Protein AF-A0A9D7WN36-F1 (afdb_monomer_lite)

Secondary structure (DSSP, 8-state):
-EEETTTTEEEES-HHHHH-TTSSS-EEEEETTT--EEEEEE---S---TT-EEEEEEEEEEETTTTEEEEEEEEEEE----HHHHHHHHHHHHH-TTPPBP-TTTSSHHHHHHHHS-HHHHHHHHHHHHHHSS-SS--GGG-EEEEEEEEEEEEETTTTEEEEEEEEEEEEEETEEEEEEEEEEEEEE--TT--EEEEEEESSSS-EEEEEEETTEEEEEES-HHHHHHHHHS-TTTTEE--TTS--EEEEE--HHHHHHHHHHH--

Radius of gyration: 19.26 Å; chains: 1; bounding box: 47×43×55 Å

Sequence (268 aa):
MKYNSKRKEYQLSNSEKLIEYTMPGNYTSLNIENCRLKSDGVFNFAIDLDQISLKPAGEIKFNPKKWETDFKTSTMLNFHFSADALDKLAKTIIEFPELRPLDYQNSYYEKALSEFTSKEESDAMISSLNINGKIKKFPEKLEIPMFLGDIRYKWNSNRKAYVSYGDIGIANINKRQVMKYVKGKIVISRKLTGNEITVYLQLDKDNFYYFNYKKGLMTTFSSNEEFNKTISETKKDETKSKKKGKQDYQYVLGAAKDVAPFVATYMK

pLDDT: mean 95.69, std 3.23, range [79.88, 98.88]

Structure (mmCIF, N/CA/C/O backbone):
data_AF-A0A9D7WN36-F1
#
_entry.id   AF-A0A9D7WN36-F1
#
loop_
_atom_site.group_PDB
_atom_site.id
_atom_site.type_symbol
_atom_site.label_atom_id
_atom_site.label_alt_id
_atom_site.label_comp_id
_atom_site.label_asym_id
_atom_site.label_entity_id
_atom_site.label_seq_id
_atom_site.pdbx_PDB_ins_code
_atom_site.Cartn_x
_atom_site.Cartn_y
_atom_site.Cartn_z
_atom_site.occupancy
_atom_site.B_iso_or_equiv
_atom_site.auth_seq_id
_atom_site.auth_comp_id
_atom_site.auth_asym_id
_atom_site.auth_atom_id
_atom_site.pdbx_PDB_model_num
ATOM 1 N N . MET A 1 1 ? 17.260 11.226 -22.375 1.00 85.00 1 MET A N 1
ATOM 2 C CA . MET A 1 1 ? 16.702 10.106 -23.168 1.00 85.00 1 MET A CA 1
ATOM 3 C C . MET A 1 1 ? 17.851 9.399 -23.875 1.00 85.00 1 MET A C 1
ATOM 5 O O . MET A 1 1 ? 18.732 10.086 -24.371 1.00 85.00 1 MET A O 1
ATOM 9 N N . LYS A 1 2 ? 17.871 8.064 -23.894 1.00 93.19 2 LYS A N 1
ATOM 10 C CA . LYS A 1 2 ? 18.926 7.231 -24.493 1.00 93.19 2 LYS A CA 1
ATOM 11 C C . LYS A 1 2 ? 18.287 6.073 -25.255 1.00 93.19 2 LYS A C 1
ATOM 13 O O . LYS A 1 2 ? 17.349 5.466 -24.751 1.00 93.19 2 LYS A O 1
ATOM 18 N N . TYR A 1 3 ? 18.793 5.745 -26.440 1.00 95.31 3 TYR A N 1
ATOM 19 C CA . TYR A 1 3 ? 18.407 4.514 -27.132 1.00 95.31 3 TYR A CA 1
ATOM 20 C C . TYR A 1 3 ? 19.316 3.354 -26.708 1.00 95.31 3 TYR A C 1
ATOM 22 O O . TYR A 1 3 ? 20.539 3.497 -26.672 1.00 95.31 3 TYR A O 1
ATOM 30 N N . ASN A 1 4 ? 18.727 2.203 -26.385 1.00 93.50 4 ASN A N 1
ATOM 31 C CA . ASN A 1 4 ? 19.444 0.972 -26.070 1.00 93.50 4 ASN A CA 1
ATOM 32 C C . ASN A 1 4 ? 19.267 -0.039 -27.209 1.00 93.50 4 ASN A C 1
ATOM 34 O O . ASN A 1 4 ? 18.217 -0.668 -27.339 1.00 93.50 4 ASN A O 1
ATOM 38 N N . SER A 1 5 ? 20.311 -0.223 -28.019 1.00 94.06 5 SER A N 1
ATOM 39 C CA . SER A 1 5 ? 20.276 -1.091 -29.203 1.00 94.06 5 SER A CA 1
ATOM 40 C C . SER A 1 5 ? 20.151 -2.583 -28.882 1.00 94.06 5 SER A C 1
ATOM 42 O O . SER A 1 5 ? 19.546 -3.312 -29.669 1.00 94.06 5 SER A O 1
ATOM 44 N N . LYS A 1 6 ? 20.680 -3.035 -27.734 1.00 93.25 6 LYS A N 1
ATOM 45 C CA . LYS A 1 6 ? 20.594 -4.437 -27.284 1.00 93.25 6 LYS A CA 1
ATOM 46 C C . LYS A 1 6 ? 19.174 -4.805 -26.862 1.00 93.25 6 LYS A C 1
ATOM 48 O O . LYS A 1 6 ? 18.714 -5.899 -27.153 1.00 93.25 6 LYS A O 1
ATOM 53 N N . ARG A 1 7 ? 18.488 -3.889 -26.176 1.00 92.81 7 ARG A N 1
ATOM 54 C CA . ARG A 1 7 ? 17.119 -4.091 -25.678 1.00 92.81 7 ARG A CA 1
ATOM 55 C C . ARG A 1 7 ? 16.027 -3.536 -26.598 1.00 92.81 7 ARG A C 1
ATOM 57 O O . ARG A 1 7 ? 14.848 -3.725 -26.307 1.00 92.81 7 ARG A O 1
ATOM 64 N N . LYS A 1 8 ? 16.414 -2.874 -27.696 1.00 96.81 8 LYS A N 1
ATOM 65 C CA . LYS A 1 8 ? 15.511 -2.276 -28.694 1.00 96.81 8 LYS A CA 1
ATOM 66 C C . LYS A 1 8 ? 14.505 -1.331 -28.045 1.00 96.81 8 LYS A C 1
ATOM 68 O O . LYS A 1 8 ? 13.303 -1.428 -28.267 1.00 96.81 8 LYS A O 1
ATOM 73 N N . GLU A 1 9 ? 14.995 -0.439 -27.191 1.00 96.56 9 GLU A N 1
ATOM 74 C CA . GLU A 1 9 ? 14.132 0.436 -26.401 1.00 96.56 9 GLU A CA 1
ATOM 75 C C . GLU A 1 9 ? 14.680 1.856 -26.274 1.00 96.56 9 GLU A C 1
ATOM 77 O O . GLU A 1 9 ? 15.883 2.073 -26.105 1.00 96.56 9 GLU A O 1
ATOM 82 N N . TYR A 1 10 ? 13.774 2.830 -26.331 1.00 97.00 10 TYR A N 1
ATOM 83 C CA . TYR A 1 10 ? 14.049 4.194 -25.892 1.00 97.00 10 TYR A CA 1
ATOM 84 C C . TYR A 1 10 ? 13.864 4.267 -24.385 1.00 97.00 10 TYR A C 1
ATOM 86 O O . TYR A 1 10 ? 12.831 3.844 -23.879 1.00 97.00 10 TYR A O 1
ATOM 94 N N . GLN A 1 11 ? 14.858 4.801 -23.681 1.00 96.88 11 GLN A N 1
ATOM 95 C CA . GLN A 1 11 ? 14.919 4.872 -22.226 1.00 96.88 11 GLN A CA 1
ATOM 96 C C . GLN A 1 11 ? 14.976 6.337 -21.771 1.00 96.88 11 GLN A C 1
ATOM 98 O O . GLN A 1 11 ? 15.743 7.151 -22.299 1.00 96.88 11 GLN A O 1
ATOM 103 N N . LEU A 1 12 ? 14.184 6.677 -20.762 1.00 96.62 12 LEU A N 1
ATOM 104 C CA . LEU A 1 12 ? 14.121 7.990 -20.135 1.00 96.62 12 LEU A CA 1
ATOM 105 C C . LEU A 1 12 ? 14.295 7.821 -18.628 1.00 96.62 12 LEU A C 1
ATOM 107 O O . LEU A 1 12 ? 13.470 7.177 -17.992 1.00 96.62 12 LEU A O 1
ATOM 111 N N . SER A 1 13 ? 15.374 8.375 -18.080 1.00 96.50 13 SER A N 1
ATOM 112 C CA . SER A 1 13 ? 15.677 8.379 -16.646 1.00 96.50 13 SER A CA 1
ATOM 113 C C . SER A 1 13 ? 16.807 9.377 -16.357 1.00 96.50 13 SER A C 1
ATOM 115 O O . SER A 1 13 ? 17.338 9.990 -17.291 1.00 96.50 13 SER A O 1
ATOM 117 N N . ASN A 1 14 ? 17.181 9.523 -15.083 1.00 93.38 14 ASN A N 1
ATOM 118 C CA . ASN A 1 14 ? 18.433 10.161 -14.668 1.00 93.38 14 ASN A CA 1
ATOM 119 C C . ASN A 1 14 ? 19.668 9.356 -15.142 1.00 93.38 14 ASN A C 1
ATOM 121 O O . ASN A 1 14 ? 19.562 8.178 -15.496 1.00 93.38 14 ASN A O 1
ATOM 125 N N . SER A 1 15 ? 20.839 9.999 -15.173 1.00 93.25 15 SER A N 1
ATOM 126 C CA . SER A 1 15 ? 22.076 9.398 -15.691 1.00 93.25 15 SER A CA 1
ATOM 127 C C . SER A 1 15 ? 22.502 8.149 -14.917 1.00 93.25 15 SER A C 1
ATOM 129 O O . SER A 1 15 ? 22.836 7.144 -15.539 1.00 93.25 15 SER A O 1
ATOM 131 N N . GLU A 1 16 ? 22.437 8.192 -13.584 1.00 92.31 16 GLU A N 1
ATOM 132 C CA . GLU A 1 16 ? 22.834 7.087 -12.703 1.00 92.31 16 GLU A CA 1
ATOM 133 C C . GLU A 1 16 ? 22.013 5.825 -12.981 1.00 92.31 16 GLU A C 1
ATOM 135 O O . GLU A 1 16 ? 22.580 4.779 -13.279 1.00 92.31 16 GLU A O 1
ATOM 140 N N . LYS A 1 17 ? 20.679 5.927 -13.026 1.00 93.06 17 LYS A N 1
ATOM 141 C CA . LYS A 1 17 ? 19.782 4.792 -13.285 1.00 93.06 17 LYS A CA 1
ATOM 142 C C . LYS A 1 17 ? 19.820 4.286 -14.730 1.00 93.06 17 LYS A C 1
ATOM 144 O O . LYS A 1 17 ? 19.503 3.125 -14.994 1.00 93.06 17 LYS A O 1
ATOM 149 N N . LEU A 1 18 ? 20.223 5.125 -15.692 1.00 92.06 18 LEU A N 1
ATOM 150 C CA . LEU A 1 18 ? 20.505 4.678 -17.067 1.00 92.06 18 LEU A CA 1
ATOM 151 C C . LEU A 1 18 ? 21.792 3.846 -17.171 1.00 92.06 18 LEU A C 1
ATOM 153 O O . LEU A 1 18 ? 21.936 3.087 -18.136 1.00 92.06 18 LEU A O 1
ATOM 157 N N . ILE A 1 19 ? 22.728 4.021 -16.235 1.00 91.19 19 ILE A N 1
ATOM 158 C CA . ILE A 1 19 ? 23.966 3.240 -16.133 1.00 91.19 19 ILE A CA 1
ATOM 159 C C . ILE A 1 19 ? 23.706 1.984 -15.295 1.00 91.19 19 ILE A C 1
ATOM 161 O O . ILE A 1 19 ? 23.953 0.874 -15.764 1.00 91.19 19 ILE A O 1
ATOM 165 N N . GLU A 1 20 ? 23.134 2.155 -14.103 1.00 89.88 20 GLU A N 1
ATOM 166 C CA . GLU A 1 20 ? 22.840 1.104 -13.136 1.00 89.88 20 GLU A CA 1
ATOM 167 C C . GLU A 1 20 ? 21.344 1.110 -12.771 1.00 89.88 20 GLU A C 1
ATOM 169 O O . GLU A 1 20 ? 20.867 1.927 -11.992 1.00 89.88 20 GLU A O 1
ATOM 174 N N . TYR A 1 21 ? 20.584 0.151 -13.306 1.00 88.31 21 TYR A N 1
ATOM 175 C CA . TYR A 1 21 ? 19.117 0.105 -13.180 1.00 88.31 21 TYR A CA 1
ATOM 176 C C . TYR A 1 21 ? 18.585 0.003 -11.732 1.00 88.31 21 TYR A C 1
ATOM 178 O O . TYR A 1 21 ? 17.403 0.250 -11.489 1.00 88.31 21 TYR A O 1
ATOM 186 N N . THR A 1 22 ? 19.429 -0.401 -10.783 1.00 87.31 22 THR A N 1
ATOM 187 C CA . THR A 1 22 ? 19.127 -0.493 -9.346 1.00 87.31 22 THR A CA 1
ATOM 188 C C . THR A 1 22 ? 19.176 0.851 -8.627 1.00 87.31 22 THR A C 1
ATOM 190 O O . THR A 1 22 ? 18.674 0.938 -7.509 1.00 87.31 22 THR A O 1
ATOM 193 N N . MET A 1 23 ? 19.724 1.897 -9.252 1.00 91.56 23 MET A N 1
ATOM 194 C CA . MET A 1 23 ? 19.756 3.232 -8.660 1.00 91.56 23 MET A CA 1
ATOM 195 C C . MET A 1 23 ? 18.348 3.847 -8.554 1.00 91.56 23 MET A C 1
ATOM 197 O O . MET A 1 23 ? 17.491 3.570 -9.404 1.00 91.56 23 MET A O 1
ATOM 201 N N . PRO A 1 24 ? 18.091 4.692 -7.537 1.00 93.06 24 PRO A N 1
ATOM 202 C CA . PRO A 1 24 ? 16.824 5.407 -7.397 1.00 93.06 24 PRO A CA 1
ATOM 203 C C . PRO A 1 24 ? 16.512 6.355 -8.564 1.00 93.06 24 PRO A C 1
ATOM 205 O O . PRO A 1 24 ? 17.400 6.855 -9.263 1.00 93.06 24 PRO A O 1
ATOM 208 N N . GLY A 1 25 ? 15.227 6.651 -8.744 1.00 94.00 25 GLY A N 1
ATOM 209 C CA . GLY A 1 25 ? 14.720 7.646 -9.683 1.00 94.00 25 GLY A CA 1
ATOM 210 C C . GLY A 1 25 ? 13.755 7.079 -10.716 1.00 94.00 25 GLY A C 1
ATOM 211 O O . GLY A 1 25 ? 13.669 5.879 -10.953 1.00 94.00 25 GLY A O 1
ATOM 212 N N . ASN A 1 26 ? 13.008 7.953 -11.381 1.00 96.00 26 ASN A N 1
ATOM 213 C CA . ASN A 1 26 ? 11.999 7.500 -12.331 1.00 96.00 26 ASN A CA 1
ATOM 214 C C . ASN A 1 26 ? 12.626 7.082 -13.661 1.00 96.00 26 ASN A C 1
ATOM 216 O O . ASN A 1 26 ? 13.318 7.861 -14.313 1.00 96.00 26 ASN A O 1
ATOM 220 N N . TYR A 1 27 ? 12.301 5.865 -14.083 1.00 97.00 27 TYR A N 1
ATOM 221 C CA . TYR A 1 27 ? 12.685 5.275 -15.351 1.00 97.00 27 TYR A CA 1
ATOM 222 C C . TYR A 1 27 ? 11.439 4.959 -16.173 1.00 97.00 27 TYR A C 1
ATOM 224 O O . TYR A 1 27 ? 10.445 4.450 -15.661 1.00 97.00 27 TYR A O 1
ATOM 232 N N . THR A 1 28 ? 11.481 5.237 -17.470 1.00 97.38 28 THR A N 1
ATOM 233 C CA . THR A 1 28 ? 10.478 4.787 -18.437 1.00 97.38 28 THR A CA 1
ATOM 234 C C . THR A 1 28 ? 11.164 4.302 -19.701 1.00 97.38 28 THR A C 1
ATOM 236 O O . THR A 1 28 ? 12.144 4.887 -20.156 1.00 97.38 28 THR A O 1
ATOM 239 N N . SER A 1 29 ? 10.644 3.223 -20.271 1.00 97.19 29 SER A N 1
ATOM 240 C CA . SER A 1 29 ? 11.139 2.629 -21.504 1.00 97.19 29 SER A CA 1
ATOM 241 C C . SER A 1 29 ? 10.004 2.242 -22.439 1.00 97.19 29 SER A C 1
ATOM 243 O O . SER A 1 29 ? 8.946 1.798 -21.987 1.00 97.19 29 SER A O 1
ATOM 245 N N . LEU A 1 30 ? 10.253 2.402 -23.737 1.00 97.56 30 LEU A N 1
ATOM 246 C CA . LEU A 1 30 ? 9.399 1.944 -24.827 1.00 97.56 30 LEU A CA 1
ATOM 247 C C . LEU A 1 30 ? 10.205 1.000 -25.710 1.00 97.56 30 LEU A C 1
ATOM 249 O O . LEU A 1 30 ? 11.154 1.438 -26.364 1.00 97.56 30 LEU A O 1
ATOM 253 N N . ASN A 1 31 ? 9.817 -0.272 -25.751 1.00 97.50 31 ASN A N 1
ATOM 254 C CA . ASN A 1 31 ? 10.380 -1.224 -26.699 1.00 97.50 31 ASN A CA 1
ATOM 255 C C . ASN A 1 31 ? 9.770 -0.998 -28.091 1.00 97.50 31 ASN A C 1
ATOM 257 O O . ASN A 1 31 ? 8.550 -0.971 -28.230 1.00 97.50 31 ASN A O 1
ATOM 261 N N . ILE A 1 32 ? 10.607 -0.846 -29.117 1.00 96.44 32 ILE A N 1
ATOM 262 C CA . ILE A 1 32 ? 10.161 -0.460 -30.468 1.00 96.44 32 ILE A CA 1
ATOM 263 C C . ILE A 1 32 ? 9.655 -1.635 -31.311 1.00 96.44 32 ILE A C 1
ATOM 265 O O . ILE A 1 32 ? 8.975 -1.417 -32.304 1.00 96.44 32 ILE A O 1
ATOM 269 N N . GLU A 1 33 ? 9.969 -2.875 -30.932 1.00 95.88 33 GLU A N 1
ATOM 270 C CA . GLU A 1 33 ? 9.556 -4.066 -31.687 1.00 95.88 33 GLU A CA 1
ATOM 271 C C . GLU A 1 33 ? 8.172 -4.559 -31.258 1.00 95.88 33 GLU A C 1
ATOM 273 O O . GLU A 1 33 ? 7.374 -5.011 -32.075 1.00 95.88 33 GLU A O 1
ATOM 278 N N . ASN A 1 34 ? 7.873 -4.492 -29.959 1.00 95.44 34 ASN A N 1
ATOM 279 C CA . ASN A 1 34 ? 6.616 -4.991 -29.399 1.00 95.44 34 ASN A CA 1
ATOM 280 C C . ASN A 1 34 ? 5.741 -3.902 -28.761 1.00 95.44 34 ASN A C 1
ATOM 282 O O . ASN A 1 34 ? 4.685 -4.229 -28.214 1.00 95.44 34 ASN A O 1
ATOM 286 N N . CYS A 1 35 ? 6.176 -2.640 -28.823 1.00 95.31 35 CYS A N 1
ATOM 287 C CA . CYS A 1 35 ? 5.494 -1.466 -28.274 1.00 95.31 35 CYS A CA 1
ATOM 288 C C . CYS A 1 35 ? 5.190 -1.561 -26.766 1.00 95.31 35 CYS A C 1
ATOM 290 O O . CYS A 1 35 ? 4.330 -0.838 -26.259 1.00 95.31 35 CYS A O 1
ATOM 292 N N . ARG A 1 36 ? 5.860 -2.457 -26.024 1.00 96.88 36 ARG A N 1
ATOM 293 C CA . ARG A 1 36 ? 5.682 -2.565 -24.571 1.00 96.88 36 ARG A CA 1
ATOM 294 C C . ARG A 1 36 ? 6.281 -1.349 -23.890 1.00 96.88 36 ARG A C 1
ATOM 296 O O . ARG A 1 36 ? 7.420 -0.968 -24.163 1.00 96.88 36 ARG A O 1
ATOM 303 N N . LEU A 1 37 ? 5.513 -0.803 -22.955 1.00 97.31 37 LEU A N 1
ATOM 304 C CA . LEU A 1 37 ? 5.954 0.263 -22.072 1.00 97.31 37 LEU A CA 1
ATOM 305 C C . LEU A 1 37 ? 6.275 -0.324 -20.702 1.00 97.31 37 LEU A C 1
ATOM 307 O O . LEU A 1 37 ? 5.501 -1.115 -20.154 1.00 97.31 37 LEU A O 1
ATOM 311 N N . LYS A 1 38 ? 7.410 0.083 -20.142 1.00 97.19 38 LYS A N 1
ATOM 312 C CA . LYS A 1 38 ? 7.783 -0.214 -18.760 1.00 97.19 38 LYS A CA 1
ATOM 313 C C . LYS A 1 38 ? 8.184 1.074 -18.060 1.00 97.19 38 LYS A C 1
ATOM 315 O O . LYS A 1 38 ? 9.082 1.759 -18.542 1.00 97.19 38 LYS A O 1
ATOM 320 N N . SER A 1 39 ? 7.593 1.335 -16.902 1.00 97.19 39 SER A N 1
ATOM 321 C CA . SER A 1 39 ? 8.026 2.378 -15.972 1.00 97.19 39 SER A CA 1
ATOM 322 C C . SER A 1 39 ? 8.457 1.760 -14.642 1.00 97.19 39 SER A C 1
ATOM 324 O O . SER A 1 39 ? 7.983 0.686 -14.279 1.00 97.19 39 SER A O 1
ATOM 326 N N . ASP A 1 40 ? 9.386 2.403 -13.944 1.00 97.25 40 ASP A N 1
ATOM 327 C CA . ASP A 1 40 ? 9.967 1.963 -12.670 1.00 97.25 40 ASP A CA 1
ATOM 328 C C . ASP A 1 40 ? 10.310 3.211 -11.841 1.00 97.25 40 ASP A C 1
ATOM 330 O O . ASP A 1 40 ? 10.883 4.157 -12.382 1.00 97.25 40 ASP A O 1
ATOM 334 N N . GLY A 1 41 ? 9.907 3.249 -10.572 1.00 97.06 41 GLY A N 1
ATOM 335 C CA . GLY A 1 41 ? 10.128 4.389 -9.674 1.00 97.06 41 GLY A CA 1
ATOM 336 C C . GLY A 1 41 ? 8.869 4.807 -8.913 1.00 97.06 41 GLY A C 1
ATOM 337 O O . GLY A 1 41 ? 7.927 4.023 -8.764 1.00 97.06 41 GLY A O 1
ATOM 338 N N . VAL A 1 42 ? 8.854 6.044 -8.417 1.00 97.44 42 VAL A N 1
ATOM 339 C CA . VAL A 1 42 ? 7.729 6.627 -7.669 1.00 97.44 42 VAL A CA 1
ATOM 340 C C . VAL A 1 42 ? 6.680 7.174 -8.634 1.00 97.44 42 VAL A C 1
ATOM 342 O O . VAL A 1 42 ? 6.992 7.906 -9.576 1.00 97.44 42 VAL A O 1
ATOM 345 N N . PHE A 1 43 ? 5.410 6.863 -8.377 1.00 96.75 43 PHE A N 1
ATOM 346 C CA . PHE A 1 43 ? 4.296 7.324 -9.205 1.00 96.75 43 PHE A CA 1
ATOM 347 C C . PHE A 1 43 ? 3.058 7.664 -8.368 1.00 96.75 43 PHE A C 1
ATOM 349 O O . PHE A 1 43 ? 3.069 7.592 -7.143 1.00 96.75 43 PHE A O 1
ATOM 356 N N . ASN A 1 44 ? 1.972 8.067 -9.030 1.00 94.94 44 ASN A N 1
ATOM 357 C CA . ASN A 1 44 ? 0.668 8.253 -8.402 1.00 94.94 44 ASN A CA 1
ATOM 358 C C . ASN A 1 44 ? -0.409 7.502 -9.194 1.00 94.94 44 ASN A C 1
ATOM 360 O O . ASN A 1 44 ? -0.334 7.407 -10.417 1.00 94.94 44 ASN A O 1
ATOM 364 N N . PHE A 1 45 ? -1.431 6.993 -8.504 1.00 94.38 45 PHE A N 1
ATOM 365 C CA . PHE A 1 45 ? -2.572 6.327 -9.145 1.00 94.38 45 PHE A CA 1
ATOM 366 C C . PHE A 1 45 ? -3.532 7.303 -9.854 1.00 94.38 45 PHE A C 1
ATOM 368 O O . PHE A 1 45 ? -4.511 6.860 -10.451 1.00 94.38 45 PHE A O 1
ATOM 375 N N . ALA A 1 46 ? -3.275 8.615 -9.790 1.00 93.88 46 ALA A N 1
ATOM 376 C CA . ALA A 1 46 ? -4.129 9.684 -10.312 1.00 93.88 46 ALA A CA 1
ATOM 377 C C . ALA A 1 46 ? -5.583 9.634 -9.793 1.00 93.88 46 ALA A C 1
ATOM 379 O O . ALA A 1 46 ? -6.528 10.003 -10.493 1.00 93.88 46 ALA A O 1
ATOM 380 N N . ILE A 1 47 ? -5.764 9.164 -8.554 1.00 94.81 47 ILE A N 1
ATOM 381 C CA . ILE A 1 47 ? -7.037 9.154 -7.827 1.00 94.81 47 ILE A CA 1
ATOM 382 C C . ILE A 1 47 ? -6.812 9.896 -6.510 1.00 94.81 47 ILE A C 1
ATOM 384 O O . ILE A 1 47 ? -6.047 9.434 -5.666 1.00 94.81 47 ILE A O 1
ATOM 388 N N . ASP A 1 48 ? -7.460 11.050 -6.360 1.00 93.75 48 ASP A N 1
ATOM 389 C CA . ASP A 1 48 ? -7.380 11.865 -5.147 1.00 93.75 48 ASP A CA 1
ATOM 390 C C . ASP A 1 48 ? -8.245 11.257 -4.036 1.00 93.75 48 ASP A C 1
ATOM 392 O O . ASP A 1 48 ? -9.434 11.014 -4.241 1.00 93.75 48 ASP A O 1
ATOM 396 N N . LEU A 1 49 ? -7.642 10.981 -2.883 1.00 95.38 49 LEU A N 1
ATOM 397 C CA . LEU A 1 49 ? -8.295 10.409 -1.702 1.00 95.38 49 LEU A CA 1
ATOM 398 C C . LEU A 1 49 ? -8.260 11.399 -0.523 1.00 95.38 49 LEU A C 1
ATOM 400 O O . LEU A 1 49 ? -8.240 10.992 0.642 1.00 95.38 49 LEU A O 1
ATOM 404 N N . ASP A 1 50 ? -8.205 12.698 -0.829 1.00 94.00 50 ASP A N 1
ATOM 405 C CA . ASP A 1 50 ? -8.195 13.810 0.116 1.00 94.00 50 ASP A CA 1
ATOM 406 C C . ASP A 1 50 ? -7.078 13.674 1.168 1.00 94.00 50 ASP A C 1
ATOM 408 O O . ASP A 1 50 ? -5.903 13.969 0.921 1.00 94.00 50 ASP A O 1
ATOM 412 N N . GLN A 1 51 ? -7.432 13.271 2.392 1.00 95.19 51 GLN A N 1
ATOM 413 C CA . GLN A 1 51 ? -6.499 13.142 3.508 1.00 95.19 51 GLN A CA 1
ATOM 414 C C . GLN A 1 51 ? -5.733 11.814 3.515 1.00 95.19 51 GLN A C 1
ATOM 416 O O . GLN A 1 51 ? -4.689 11.756 4.170 1.00 95.19 51 GLN A O 1
ATOM 421 N N . ILE A 1 52 ? -6.189 10.791 2.780 1.00 96.69 52 ILE A N 1
ATOM 422 C CA . ILE A 1 52 ? -5.446 9.539 2.607 1.00 96.69 52 ILE A CA 1
ATOM 423 C C . ILE A 1 52 ? -4.328 9.765 1.592 1.00 96.69 52 ILE A C 1
ATOM 425 O O . ILE A 1 52 ?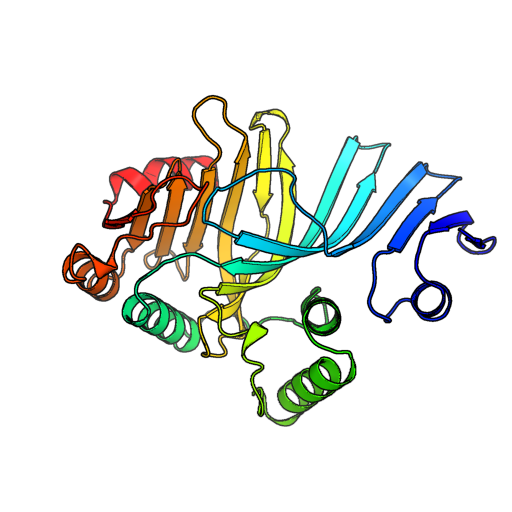 -4.567 10.182 0.460 1.00 96.69 52 ILE A O 1
ATOM 429 N N . SER A 1 53 ? -3.092 9.468 1.983 1.00 95.81 53 SER A N 1
ATOM 430 C CA . SER A 1 53 ? -1.929 9.566 1.106 1.00 95.81 53 SER A CA 1
ATOM 431 C C . SER A 1 53 ? -1.440 8.176 0.723 1.00 95.81 53 SER A C 1
ATOM 433 O O . SER A 1 53 ? -1.057 7.383 1.581 1.00 95.81 53 SER A O 1
ATOM 435 N N . LEU A 1 54 ? -1.430 7.912 -0.582 1.00 96.81 54 LEU A N 1
ATOM 436 C CA . LEU A 1 54 ? -0.754 6.773 -1.189 1.00 96.81 54 LEU A CA 1
ATOM 437 C C . LEU A 1 54 ? 0.536 7.266 -1.841 1.00 96.81 54 LEU A C 1
ATOM 439 O O . LEU A 1 54 ? 0.481 8.102 -2.743 1.00 96.81 54 LEU A O 1
ATOM 443 N N . LYS A 1 55 ? 1.683 6.728 -1.424 1.00 97.50 55 LYS A N 1
ATOM 444 C CA . LYS A 1 55 ? 2.959 6.918 -2.129 1.00 97.50 55 LYS A CA 1
ATOM 445 C C . LYS A 1 55 ? 3.467 5.558 -2.605 1.00 97.50 55 LYS A C 1
ATOM 447 O O . LYS A 1 55 ? 4.139 4.864 -1.841 1.00 97.50 55 LYS A O 1
ATOM 452 N N . PRO A 1 56 ? 3.082 5.123 -3.814 1.00 97.94 56 PRO A N 1
ATOM 453 C CA . PRO A 1 56 ? 3.605 3.905 -4.403 1.00 97.94 56 PRO A CA 1
ATOM 454 C C . PRO A 1 56 ? 4.970 4.154 -5.057 1.00 97.94 56 PRO A C 1
ATOM 456 O O . PRO A 1 56 ? 5.180 5.151 -5.750 1.00 97.94 56 PRO A O 1
ATOM 459 N N . ALA A 1 57 ? 5.869 3.194 -4.887 1.00 98.19 57 ALA A N 1
ATOM 460 C CA . ALA A 1 57 ? 7.035 2.996 -5.730 1.00 98.19 57 ALA A CA 1
ATOM 461 C C . ALA A 1 57 ? 6.919 1.605 -6.355 1.00 98.19 57 ALA A C 1
ATOM 463 O O . ALA A 1 57 ? 6.541 0.646 -5.676 1.00 98.19 57 ALA A O 1
ATOM 464 N N . GLY A 1 58 ? 7.164 1.475 -7.655 1.00 97.81 58 GLY A N 1
ATOM 465 C CA . GLY A 1 58 ? 6.905 0.209 -8.325 1.00 97.81 58 GLY A CA 1
ATOM 466 C C . GLY A 1 58 ? 7.294 0.144 -9.787 1.00 97.81 58 GLY A C 1
ATOM 467 O O . GLY A 1 58 ? 7.683 1.136 -10.395 1.00 97.81 58 GLY A O 1
ATOM 468 N N . GLU A 1 59 ? 7.126 -1.050 -10.352 1.00 97.56 59 GLU A N 1
ATOM 469 C CA . GLU A 1 59 ? 7.160 -1.285 -11.790 1.00 97.56 59 GLU A CA 1
ATOM 470 C C . GLU A 1 59 ? 5.740 -1.248 -12.367 1.00 97.56 59 GLU A C 1
ATOM 472 O O . GLU A 1 59 ? 4.833 -1.913 -11.860 1.00 97.56 59 GLU A O 1
ATOM 477 N N . ILE A 1 60 ? 5.573 -0.543 -13.482 1.00 98.00 60 ILE A N 1
ATOM 478 C CA . ILE A 1 60 ? 4.356 -0.526 -14.295 1.00 98.00 60 ILE A CA 1
ATOM 479 C C . ILE A 1 60 ? 4.708 -1.125 -15.650 1.00 98.00 60 ILE A C 1
ATOM 481 O O . ILE A 1 60 ? 5.663 -0.686 -16.290 1.00 98.00 60 ILE A O 1
ATOM 485 N N . LYS A 1 61 ? 3.962 -2.133 -16.098 1.00 97.56 61 LYS A N 1
ATOM 486 C CA . LYS A 1 61 ? 4.171 -2.793 -17.392 1.00 97.56 61 LYS A CA 1
ATOM 487 C C . LYS A 1 61 ? 2.880 -2.742 -18.186 1.00 97.56 61 LYS A C 1
ATOM 489 O O . LYS A 1 61 ? 1.885 -3.325 -17.769 1.00 97.56 61 LYS A O 1
ATOM 494 N N . PHE A 1 62 ? 2.907 -2.073 -19.332 1.00 97.62 62 PHE A N 1
ATOM 495 C CA . PHE A 1 62 ? 1.788 -2.044 -20.263 1.00 97.62 62 PHE A CA 1
ATOM 496 C C . PHE A 1 62 ? 2.076 -2.923 -21.477 1.00 97.62 62 PHE A C 1
ATOM 498 O O . PHE A 1 62 ? 3.127 -2.824 -22.120 1.00 97.62 62 PHE A O 1
ATOM 505 N N . ASN A 1 63 ? 1.118 -3.793 -21.786 1.00 96.44 63 ASN A N 1
ATOM 506 C CA . ASN A 1 63 ? 1.151 -4.670 -22.941 1.00 96.44 63 ASN A CA 1
ATOM 507 C C . ASN A 1 63 ? 0.097 -4.223 -23.969 1.00 96.44 63 ASN A C 1
ATOM 509 O O . ASN A 1 63 ? -1.085 -4.520 -23.777 1.00 96.44 63 ASN A O 1
ATOM 513 N N . PRO A 1 64 ? 0.500 -3.598 -25.092 1.00 95.69 64 PRO A N 1
ATOM 514 C CA . PRO A 1 64 ? -0.447 -3.087 -26.084 1.00 95.69 64 PRO A CA 1
ATOM 515 C C . PRO A 1 64 ? -1.241 -4.193 -26.785 1.00 95.69 64 PRO A C 1
ATOM 517 O O . PRO A 1 64 ? -2.384 -3.967 -27.160 1.00 95.69 64 PRO A O 1
ATOM 520 N N . LYS A 1 65 ? -0.683 -5.406 -26.915 1.00 95.31 65 LYS A N 1
ATOM 521 C CA . LYS A 1 65 ? -1.368 -6.537 -27.568 1.00 95.31 65 LYS A CA 1
ATOM 522 C C . LYS A 1 65 ? -2.565 -7.044 -26.765 1.00 95.31 65 LYS A C 1
ATOM 524 O O . LYS A 1 65 ? -3.521 -7.533 -27.349 1.00 95.31 65 LYS A O 1
ATOM 529 N N . LYS A 1 66 ? -2.486 -6.968 -25.433 1.00 94.81 66 LYS A N 1
ATOM 530 C CA . LYS A 1 66 ? -3.564 -7.394 -24.524 1.00 94.81 66 LYS A CA 1
ATOM 531 C C . LYS A 1 66 ? -4.399 -6.228 -24.003 1.00 94.81 66 LYS A C 1
ATOM 533 O O . LYS A 1 66 ? -5.441 -6.458 -23.406 1.00 94.81 66 LYS A O 1
ATOM 538 N N . TRP A 1 67 ? -3.924 -5.001 -24.207 1.00 93.06 67 TRP A N 1
ATOM 539 C CA . TRP A 1 67 ? -4.469 -3.802 -23.580 1.00 93.06 67 TRP A CA 1
ATOM 540 C C . TRP A 1 67 ? -4.522 -3.906 -22.045 1.00 93.06 67 TRP A C 1
ATOM 542 O O . TRP A 1 67 ? -5.490 -3.518 -21.395 1.00 93.06 67 TRP A O 1
ATOM 552 N N . GLU A 1 68 ? -3.460 -4.461 -21.459 1.00 93.56 68 GLU A N 1
ATOM 553 C CA . GLU A 1 68 ? -3.355 -4.708 -20.019 1.00 93.56 68 GLU A CA 1
ATOM 554 C C . GLU A 1 68 ? -2.203 -3.910 -19.412 1.00 93.56 68 GLU A C 1
ATOM 556 O O . GLU A 1 68 ? -1.108 -3.856 -19.979 1.00 93.56 68 GLU A O 1
ATOM 561 N N . THR A 1 69 ? -2.448 -3.346 -18.227 1.00 95.56 69 THR A N 1
ATOM 562 C CA . THR A 1 69 ? -1.426 -2.705 -17.396 1.00 95.56 69 THR A CA 1
ATOM 563 C C . THR A 1 69 ? -1.311 -3.443 -16.070 1.00 95.56 69 THR A C 1
ATOM 565 O O . THR A 1 69 ? -2.277 -3.509 -15.304 1.00 95.56 69 THR A O 1
ATOM 568 N N . ASP A 1 70 ? -0.119 -3.961 -15.795 1.00 96.94 70 ASP A N 1
ATOM 569 C CA . ASP A 1 70 ? 0.241 -4.609 -14.539 1.00 96.94 70 ASP A CA 1
ATOM 570 C C . ASP A 1 70 ? 1.114 -3.687 -13.691 1.00 96.94 70 ASP A C 1
ATOM 572 O O . ASP A 1 70 ? 2.064 -3.073 -14.182 1.00 96.94 70 ASP A O 1
ATOM 576 N N . PHE A 1 71 ? 0.812 -3.639 -12.397 1.00 98.25 71 PHE A N 1
ATOM 577 C CA . PHE A 1 71 ? 1.550 -2.860 -11.411 1.00 98.25 71 PHE A CA 1
ATOM 578 C C . PHE A 1 71 ? 2.141 -3.811 -10.375 1.00 98.25 71 PHE A C 1
ATOM 580 O O . PHE A 1 71 ? 1.417 -4.625 -9.805 1.00 98.25 71 PHE A O 1
ATOM 587 N N . LYS A 1 72 ? 3.439 -3.688 -10.100 1.00 98.06 72 LYS A N 1
ATOM 588 C CA . LYS A 1 72 ? 4.136 -4.319 -8.972 1.00 98.06 72 LYS A CA 1
ATOM 589 C C . LYS A 1 72 ? 4.658 -3.210 -8.076 1.00 98.06 72 LYS A C 1
ATOM 591 O O . LYS A 1 72 ? 5.514 -2.454 -8.515 1.00 98.06 72 LYS A O 1
ATOM 596 N N . THR A 1 73 ? 4.156 -3.103 -6.852 1.00 98.25 73 THR A N 1
ATOM 597 C CA . THR A 1 73 ? 4.373 -1.908 -6.026 1.00 98.25 73 THR A CA 1
ATOM 598 C C . THR A 1 73 ? 4.736 -2.246 -4.592 1.00 98.25 73 THR A C 1
ATOM 600 O O . THR A 1 73 ? 4.248 -3.236 -4.053 1.00 98.25 73 THR A O 1
ATOM 603 N N . SER A 1 74 ? 5.490 -1.354 -3.965 1.00 98.38 74 SER A N 1
ATOM 604 C CA . SER A 1 74 ? 5.474 -1.145 -2.520 1.00 98.38 74 SER A CA 1
ATOM 605 C C . SER A 1 74 ? 4.859 0.225 -2.263 1.00 98.38 74 SER A C 1
ATOM 607 O O . SER A 1 74 ? 5.199 1.197 -2.936 1.00 98.38 74 SER A O 1
ATOM 609 N N . THR A 1 75 ? 3.924 0.319 -1.327 1.00 98.38 75 THR A N 1
ATOM 610 C CA . THR A 1 75 ? 3.095 1.512 -1.145 1.00 98.38 75 THR A CA 1
ATOM 611 C C . THR A 1 75 ? 3.064 1.937 0.309 1.00 98.38 75 THR A C 1
ATOM 613 O O . THR A 1 75 ? 2.607 1.190 1.172 1.00 98.38 75 THR A O 1
ATOM 616 N N . MET A 1 76 ? 3.486 3.172 0.571 1.00 98.31 76 MET A N 1
ATOM 617 C CA . MET A 1 76 ? 3.182 3.848 1.826 1.00 98.31 76 MET A CA 1
ATOM 618 C C . MET A 1 76 ? 1.720 4.290 1.815 1.00 98.31 76 MET A C 1
ATOM 620 O O . MET A 1 76 ? 1.326 5.098 0.970 1.00 98.31 76 MET A O 1
ATOM 624 N N . LEU A 1 77 ? 0.929 3.769 2.748 1.00 98.44 77 LEU A N 1
ATOM 625 C CA . LEU A 1 77 ? -0.462 4.140 2.968 1.00 98.44 77 LEU A CA 1
ATOM 626 C C . LEU A 1 77 ? -0.558 4.896 4.297 1.00 98.44 77 LEU A C 1
ATOM 628 O O . LEU A 1 77 ? -0.450 4.318 5.379 1.00 98.44 77 LEU A O 1
ATOM 632 N N . ASN A 1 78 ? -0.754 6.209 4.204 1.00 97.62 78 ASN A N 1
ATOM 633 C CA . ASN A 1 78 ? -0.819 7.099 5.355 1.00 97.62 78 ASN A CA 1
ATOM 634 C C . ASN A 1 78 ? -2.221 7.709 5.500 1.00 97.62 78 ASN A C 1
ATOM 636 O O . ASN A 1 78 ? -2.786 8.236 4.540 1.00 97.62 78 ASN A O 1
ATOM 640 N N . PHE A 1 79 ? -2.778 7.619 6.704 1.00 97.94 79 PHE A N 1
ATOM 641 C CA . PHE A 1 79 ? -4.122 8.046 7.070 1.00 97.94 79 PHE A CA 1
ATOM 642 C C . PHE A 1 79 ? -4.216 8.294 8.581 1.00 97.94 79 PHE A C 1
ATOM 644 O O . PHE A 1 79 ? -3.456 7.735 9.362 1.00 97.94 79 PHE A O 1
ATOM 651 N N . HIS A 1 80 ? -5.145 9.146 9.011 1.00 98.00 80 HIS A N 1
ATOM 652 C CA . HIS A 1 80 ? -5.360 9.396 10.439 1.00 98.00 80 HIS A CA 1
ATOM 653 C C . HIS A 1 80 ? -6.121 8.230 11.081 1.00 98.00 80 HIS A C 1
ATOM 655 O O . HIS A 1 80 ? -7.191 7.858 10.595 1.00 98.00 80 HIS A O 1
ATOM 661 N N . PHE A 1 81 ? -5.596 7.637 12.152 1.00 98.44 81 PHE A N 1
ATOM 662 C CA . PHE A 1 81 ? -6.218 6.477 12.797 1.00 98.44 81 PHE A CA 1
ATOM 663 C C . PHE A 1 81 ? -5.721 6.267 14.232 1.00 98.44 81 PHE A C 1
ATOM 665 O O . PHE A 1 81 ? -4.707 6.840 14.627 1.00 98.44 81 PHE A O 1
ATOM 672 N N . SER A 1 82 ? -6.416 5.424 15.002 1.00 98.19 82 SER A N 1
ATOM 673 C CA . SER A 1 82 ? -5.988 5.025 16.349 1.00 98.19 82 SER A CA 1
ATOM 674 C C . SER A 1 82 ? -4.671 4.238 16.301 1.00 98.19 82 SER A C 1
ATOM 676 O O . SER A 1 82 ? -4.602 3.153 15.716 1.00 98.19 82 SER A O 1
ATOM 678 N N . ALA A 1 83 ? -3.626 4.781 16.936 1.00 97.19 83 ALA A N 1
ATOM 679 C CA . ALA A 1 83 ? -2.324 4.124 17.037 1.00 97.19 83 ALA A CA 1
ATOM 680 C C . ALA A 1 83 ? -2.413 2.803 17.817 1.00 97.19 83 ALA A C 1
ATOM 682 O O . ALA A 1 83 ? -1.801 1.824 17.400 1.00 97.19 83 ALA A O 1
ATOM 683 N N . ASP A 1 84 ? -3.222 2.753 18.884 1.00 97.50 84 ASP A N 1
ATOM 684 C CA . ASP A 1 84 ? -3.467 1.532 19.666 1.00 97.50 84 ASP A CA 1
ATOM 685 C C . ASP A 1 84 ? -4.118 0.436 18.810 1.00 97.50 84 ASP A C 1
ATOM 687 O O . ASP A 1 84 ? -3.656 -0.703 18.794 1.00 97.50 84 ASP A O 1
ATOM 691 N N . ALA A 1 85 ? -5.132 0.786 18.012 1.00 98.44 85 ALA A N 1
ATOM 692 C CA . ALA A 1 85 ? -5.803 -0.179 17.142 1.00 98.44 85 ALA A CA 1
ATOM 693 C C . ALA A 1 85 ? -4.860 -0.752 16.069 1.00 98.44 85 ALA A C 1
ATOM 695 O O . ALA A 1 85 ? -4.875 -1.956 15.804 1.00 98.44 85 ALA A O 1
ATOM 696 N N . LEU A 1 86 ? -4.016 0.093 15.466 1.00 98.62 86 LEU A N 1
ATOM 697 C CA . LEU A 1 86 ? -2.995 -0.351 14.511 1.00 98.62 86 LEU A CA 1
ATOM 698 C C . LEU A 1 86 ? -1.924 -1.215 15.181 1.00 98.62 86 LEU A C 1
ATOM 700 O O . LEU A 1 86 ? -1.502 -2.216 14.608 1.00 98.62 86 LEU A O 1
ATOM 704 N N . ASP A 1 87 ? -1.519 -0.880 16.404 1.00 97.75 87 ASP A N 1
ATOM 705 C CA . ASP A 1 87 ? -0.572 -1.679 17.177 1.00 97.75 87 ASP A CA 1
ATOM 706 C C . ASP A 1 87 ? -1.132 -3.069 17.514 1.00 97.75 87 ASP A C 1
ATOM 708 O O . ASP A 1 87 ? -0.395 -4.055 17.426 1.00 97.75 87 ASP A O 1
ATOM 712 N N . LYS A 1 88 ? -2.427 -3.169 17.847 1.00 97.56 88 LYS A N 1
ATOM 713 C CA . LYS A 1 88 ? -3.123 -4.454 18.033 1.00 97.56 88 LYS A CA 1
ATOM 714 C C . LYS A 1 88 ? -3.162 -5.260 16.739 1.00 97.56 88 LYS A C 1
ATOM 716 O O . LYS A 1 88 ? -2.729 -6.407 16.742 1.00 97.56 88 LYS A O 1
ATOM 721 N N . LEU A 1 89 ? -3.573 -4.646 15.626 1.00 98.62 89 LEU A N 1
ATOM 722 C CA . LEU A 1 89 ? -3.546 -5.279 14.301 1.00 98.62 89 LEU A CA 1
ATOM 723 C C . LEU A 1 89 ? -2.149 -5.821 13.957 1.00 98.62 89 LEU A C 1
ATOM 725 O O . LEU A 1 89 ? -2.015 -6.963 13.521 1.00 98.62 89 LEU A O 1
ATOM 729 N N . ALA A 1 90 ? -1.104 -5.020 14.174 1.00 98.50 90 ALA A N 1
ATOM 730 C CA . ALA A 1 90 ? 0.273 -5.416 13.907 1.00 98.50 90 ALA A CA 1
ATOM 731 C C . ALA A 1 90 ? 0.676 -6.659 14.709 1.00 98.50 90 ALA A C 1
ATOM 733 O O . ALA A 1 90 ? 1.216 -7.601 14.134 1.00 98.50 90 ALA A O 1
ATOM 734 N N . LYS A 1 91 ? 0.388 -6.678 16.019 1.00 98.12 91 LYS A N 1
ATOM 735 C CA . LYS A 1 91 ? 0.661 -7.832 16.888 1.00 98.12 91 LYS A CA 1
ATOM 736 C C . LYS A 1 91 ? -0.091 -9.072 16.421 1.00 98.12 91 LYS A C 1
ATOM 738 O O . LYS A 1 91 ? 0.543 -10.104 16.227 1.00 98.12 91 LYS A O 1
ATOM 743 N N . THR A 1 92 ? -1.392 -8.948 16.144 1.00 98.06 92 THR A N 1
ATOM 744 C CA . THR A 1 92 ? -2.201 -10.076 15.670 1.00 98.06 92 THR A CA 1
ATOM 745 C C . THR A 1 92 ? -1.630 -10.681 14.391 1.00 98.06 92 THR A C 1
ATOM 747 O O . THR A 1 92 ? -1.532 -11.896 14.302 1.00 98.06 92 THR A O 1
ATOM 750 N N . ILE A 1 93 ? -1.194 -9.868 13.420 1.00 98.44 93 ILE A N 1
ATOM 751 C CA . ILE A 1 93 ? -0.575 -10.378 12.184 1.00 98.44 93 ILE A CA 1
ATOM 752 C C . ILE A 1 93 ? 0.778 -11.053 12.466 1.00 98.44 93 ILE A C 1
ATOM 754 O O . ILE A 1 93 ? 1.073 -12.096 11.887 1.00 98.44 93 ILE A O 1
ATOM 758 N N . ILE A 1 94 ? 1.619 -10.468 13.324 1.00 97.56 94 ILE A N 1
ATOM 759 C CA . ILE A 1 94 ? 2.950 -11.012 13.646 1.00 97.56 94 ILE A CA 1
ATOM 760 C C . ILE A 1 94 ? 2.840 -12.386 14.314 1.00 97.56 94 ILE A C 1
ATOM 762 O O . ILE A 1 94 ? 3.606 -13.291 13.983 1.00 97.56 94 ILE A O 1
ATOM 766 N N . GLU A 1 95 ? 1.897 -12.525 15.242 1.00 96.75 95 GLU A N 1
ATOM 767 C CA . GLU A 1 95 ? 1.696 -13.722 16.062 1.00 96.75 95 GLU A CA 1
ATOM 768 C C . GLU A 1 95 ? 0.864 -14.798 15.346 1.00 96.75 95 GLU A C 1
ATOM 770 O O . GLU A 1 95 ? 0.779 -15.925 15.830 1.00 96.75 95 GLU A O 1
ATOM 775 N N . PHE A 1 96 ? 0.282 -14.491 14.180 1.00 97.00 96 PHE A N 1
ATOM 776 C CA . PHE A 1 96 ? -0.539 -15.441 13.436 1.00 97.00 96 PHE A CA 1
ATOM 777 C C . PHE A 1 96 ? 0.329 -16.542 12.785 1.00 97.00 96 PHE A C 1
ATOM 779 O O . PHE A 1 96 ? 1.137 -16.241 11.895 1.00 97.00 96 PHE A O 1
ATOM 786 N N . PRO A 1 97 ? 0.171 -17.823 13.175 1.00 89.19 97 PRO A N 1
ATOM 787 C CA . PRO A 1 97 ? 1.130 -18.887 12.853 1.00 89.19 97 PRO A CA 1
ATOM 788 C C . PRO A 1 97 ? 1.203 -19.247 11.359 1.00 89.19 97 PRO A C 1
ATOM 790 O O . PRO A 1 97 ? 2.273 -19.588 10.863 1.00 89.19 97 PRO A O 1
ATOM 793 N N . GLU A 1 98 ? 0.104 -19.095 10.618 1.00 89.81 98 GLU A N 1
ATOM 794 C CA . GLU A 1 98 ? -0.023 -19.551 9.222 1.00 89.81 98 GLU A CA 1
ATOM 795 C C . GLU A 1 98 ? 0.391 -18.505 8.169 1.00 89.81 98 GLU A C 1
ATOM 797 O O . GLU A 1 98 ? 0.330 -18.752 6.961 1.00 89.81 98 GLU A O 1
ATOM 802 N N . LEU A 1 99 ? 0.805 -17.306 8.591 1.00 96.81 99 LEU A N 1
ATOM 803 C CA . LEU A 1 99 ? 1.182 -16.259 7.645 1.00 96.81 99 LEU A CA 1
ATOM 804 C C . LEU A 1 99 ? 2.625 -16.428 7.181 1.00 96.81 99 LEU A C 1
ATOM 806 O O . LEU A 1 99 ? 3.584 -16.337 7.959 1.00 96.81 99 LEU A O 1
ATOM 810 N N . ARG A 1 100 ? 2.785 -16.600 5.868 1.00 96.69 100 ARG A N 1
ATOM 811 C CA . ARG A 1 100 ? 4.094 -16.702 5.221 1.00 96.69 100 ARG A CA 1
ATOM 812 C C . ARG A 1 100 ? 4.870 -15.373 5.302 1.00 96.69 100 ARG A C 1
ATOM 814 O O . ARG A 1 100 ? 4.261 -14.298 5.230 1.00 96.69 100 ARG A O 1
ATOM 821 N N . PRO A 1 101 ? 6.206 -15.419 5.442 1.00 96.62 101 PRO A N 1
ATOM 822 C CA . PRO A 1 101 ? 7.033 -14.216 5.478 1.00 96.62 101 PRO A CA 1
ATOM 823 C C . PRO A 1 101 ? 6.971 -13.443 4.155 1.00 96.62 101 PRO A C 1
ATOM 825 O O . PRO A 1 101 ? 6.799 -14.031 3.085 1.00 96.62 101 PRO A O 1
ATOM 828 N N . LEU A 1 102 ? 7.124 -12.120 4.237 1.00 96.88 102 LEU A N 1
ATOM 829 C CA . LEU A 1 102 ? 7.275 -11.252 3.072 1.00 96.88 102 LEU A CA 1
ATOM 830 C C . LEU A 1 102 ? 8.581 -11.585 2.339 1.00 96.88 102 LEU A C 1
ATOM 832 O O . LEU A 1 102 ? 9.667 -11.469 2.904 1.00 96.88 102 LEU A O 1
ATOM 836 N N . ASP A 1 103 ? 8.465 -11.927 1.061 1.00 95.75 103 ASP A N 1
ATOM 837 C CA . ASP A 1 103 ? 9.587 -12.109 0.147 1.00 95.75 103 ASP A CA 1
ATOM 838 C C . ASP A 1 103 ? 9.988 -10.739 -0.402 1.00 95.75 103 ASP A C 1
ATOM 840 O O . ASP A 1 103 ? 9.558 -10.298 -1.470 1.00 95.75 103 ASP A O 1
ATOM 844 N N . TYR A 1 104 ? 10.766 -10.017 0.398 1.00 91.88 104 TYR A N 1
ATOM 845 C CA . TYR A 1 104 ? 11.199 -8.671 0.049 1.00 91.88 104 TYR A CA 1
ATOM 846 C C . TYR A 1 104 ? 12.229 -8.638 -1.090 1.00 91.88 104 TYR A C 1
ATOM 848 O O . TYR A 1 104 ? 12.377 -7.596 -1.728 1.00 91.88 104 TYR A O 1
ATOM 856 N N . GLN A 1 105 ? 12.900 -9.761 -1.369 1.00 90.62 105 GLN A N 1
ATOM 857 C CA . GLN A 1 105 ? 13.886 -9.890 -2.446 1.00 90.62 105 GLN A CA 1
ATOM 858 C C . GLN A 1 105 ? 13.197 -9.955 -3.814 1.00 90.62 105 GLN A C 1
ATOM 860 O O . GLN A 1 105 ? 13.627 -9.310 -4.770 1.00 90.62 105 GLN A O 1
ATOM 865 N N . ASN A 1 106 ? 12.080 -10.685 -3.909 1.00 92.25 106 ASN A N 1
ATOM 866 C CA . ASN A 1 106 ? 11.297 -10.786 -5.142 1.00 92.25 106 ASN A CA 1
ATOM 867 C C . ASN A 1 106 ? 10.144 -9.775 -5.227 1.00 92.25 106 ASN A C 1
ATOM 869 O O . ASN A 1 106 ? 9.414 -9.758 -6.232 1.00 92.25 106 ASN A O 1
ATOM 873 N N . SER A 1 107 ? 9.976 -8.897 -4.236 1.00 95.06 107 SER A N 1
ATOM 874 C CA . SER A 1 107 ? 9.029 -7.781 -4.276 1.00 95.06 107 SER A CA 1
ATOM 875 C C . SER A 1 107 ? 9.658 -6.507 -4.861 1.00 95.06 107 SER A C 1
ATOM 877 O O . SER A 1 107 ? 10.606 -6.574 -5.645 1.00 95.06 107 SER A O 1
ATOM 879 N N . TYR A 1 108 ? 9.039 -5.345 -4.634 1.00 96.12 108 TYR A N 1
ATOM 880 C CA . TYR A 1 108 ? 9.630 -4.036 -4.937 1.00 96.12 108 TYR A CA 1
ATOM 881 C C . TYR A 1 108 ? 10.120 -3.350 -3.646 1.00 96.12 108 TYR A C 1
ATOM 883 O O . TYR A 1 108 ? 10.390 -2.155 -3.637 1.00 96.12 108 TYR A O 1
ATOM 891 N N . TYR A 1 109 ? 10.181 -4.069 -2.521 1.00 96.69 109 TYR A N 1
ATOM 892 C CA . TYR A 1 109 ? 10.405 -3.488 -1.197 1.00 96.69 109 TYR A CA 1
ATOM 893 C C . TYR A 1 109 ? 11.759 -2.788 -1.080 1.00 96.69 109 TYR A C 1
ATOM 895 O O . TYR A 1 109 ? 11.795 -1.605 -0.764 1.00 96.69 109 TYR A O 1
ATOM 903 N N . GLU A 1 110 ? 12.850 -3.479 -1.407 1.00 94.69 110 GLU A N 1
ATOM 904 C CA . GLU A 1 110 ? 14.208 -2.923 -1.346 1.00 94.69 110 GLU A CA 1
ATOM 905 C C . GLU A 1 110 ? 14.373 -1.681 -2.230 1.00 94.69 110 GLU A C 1
ATOM 907 O O . GLU A 1 110 ? 14.841 -0.637 -1.778 1.00 94.69 110 GLU A O 1
ATOM 912 N N . LYS A 1 111 ? 13.882 -1.746 -3.472 1.00 94.75 111 LYS A N 1
ATOM 913 C CA . LYS A 1 111 ? 13.871 -0.577 -4.358 1.00 94.75 111 LYS A CA 1
ATOM 914 C C . LYS A 1 111 ? 13.054 0.568 -3.772 1.00 94.75 111 LYS A C 1
ATOM 916 O O . LYS A 1 111 ? 13.497 1.707 -3.802 1.00 94.75 111 LYS A O 1
ATOM 921 N N . ALA A 1 112 ? 11.872 0.283 -3.230 1.00 96.50 112 ALA A N 1
ATOM 922 C CA . ALA A 1 112 ? 11.027 1.304 -2.626 1.00 96.50 112 ALA A CA 1
ATOM 923 C C . ALA A 1 112 ? 11.678 1.968 -1.413 1.00 96.50 112 ALA A C 1
ATOM 925 O O . ALA A 1 112 ? 11.537 3.176 -1.263 1.00 96.50 112 ALA A O 1
ATOM 926 N N . LEU A 1 113 ? 12.402 1.215 -0.578 1.00 95.62 113 LEU A N 1
ATOM 927 C CA . LEU A 1 113 ? 13.200 1.802 0.497 1.00 95.62 113 LEU A CA 1
ATOM 928 C C . LEU A 1 113 ? 14.173 2.825 -0.082 1.00 95.62 113 LEU A C 1
ATOM 930 O O . LEU A 1 113 ? 14.112 3.988 0.296 1.00 95.62 113 LEU A O 1
ATOM 934 N N . SER A 1 114 ? 14.960 2.438 -1.086 1.00 94.25 114 SER A N 1
ATOM 935 C CA . SER A 1 114 ? 15.909 3.350 -1.736 1.00 94.25 114 SER A CA 1
ATOM 936 C C . SER A 1 114 ? 15.245 4.585 -2.373 1.00 94.25 114 SER A C 1
ATOM 938 O O . SER A 1 114 ? 15.844 5.654 -2.380 1.00 94.25 114 SER A O 1
ATOM 940 N N . GLU A 1 115 ? 14.013 4.467 -2.884 1.00 95.06 115 GLU A N 1
ATOM 941 C CA . GLU A 1 115 ? 13.237 5.597 -3.431 1.00 95.06 115 GLU A CA 1
ATOM 942 C C . GLU A 1 115 ? 12.651 6.521 -2.338 1.00 95.06 115 GLU A C 1
ATOM 944 O O . GLU A 1 115 ? 12.431 7.708 -2.581 1.00 95.06 115 GLU A O 1
ATOM 949 N N . PHE A 1 116 ? 12.352 6.002 -1.141 1.00 94.62 116 PHE A N 1
ATOM 950 C CA . PHE A 1 116 ? 11.720 6.762 -0.051 1.00 94.62 116 PHE A CA 1
ATOM 951 C C . PHE A 1 116 ? 12.710 7.308 0.990 1.00 94.62 116 PHE A C 1
ATOM 953 O O . PHE A 1 116 ? 12.416 8.300 1.672 1.00 94.62 116 PHE A O 1
ATOM 960 N N . THR A 1 117 ? 13.862 6.658 1.132 1.00 92.81 117 THR A N 1
ATOM 961 C CA . THR A 1 117 ? 14.943 7.002 2.063 1.00 92.81 117 THR A CA 1
ATOM 962 C C . THR A 1 117 ? 16.176 7.439 1.265 1.00 92.81 117 THR A C 1
ATOM 964 O O . THR A 1 117 ? 16.028 8.187 0.299 1.00 92.81 117 THR A O 1
ATOM 967 N N . SER A 1 118 ? 17.384 7.026 1.653 1.00 90.81 118 SER A N 1
ATOM 968 C CA . SER A 1 118 ? 18.548 6.993 0.760 1.00 90.81 118 SER A CA 1
ATOM 969 C C . SER A 1 118 ? 18.941 5.554 0.411 1.00 90.81 118 SER A C 1
ATOM 971 O O . SER A 1 118 ? 18.473 4.606 1.054 1.00 90.81 118 SER A O 1
ATOM 973 N N . LYS A 1 119 ? 19.817 5.389 -0.589 1.00 90.31 119 LYS A N 1
ATOM 974 C CA . LYS A 1 119 ? 20.402 4.088 -0.939 1.00 90.31 119 LYS A CA 1
ATOM 975 C C . LYS A 1 119 ? 21.160 3.486 0.247 1.00 90.31 119 LYS A C 1
ATOM 977 O O . LYS A 1 119 ? 20.959 2.326 0.569 1.00 90.31 119 LYS A O 1
ATOM 982 N N . GLU A 1 120 ? 21.941 4.292 0.959 1.00 92.44 120 GLU A N 1
ATOM 983 C CA . GLU A 1 120 ? 22.717 3.865 2.128 1.00 92.44 120 GLU A CA 1
ATOM 984 C C . GLU A 1 120 ? 21.809 3.418 3.282 1.00 92.44 120 GLU A C 1
ATOM 986 O O . GLU A 1 120 ? 22.062 2.391 3.913 1.00 92.44 120 GLU A O 1
ATOM 991 N N . GLU A 1 121 ? 20.729 4.162 3.554 1.00 92.94 121 GLU A N 1
ATOM 992 C CA . GLU A 1 121 ? 19.738 3.776 4.567 1.00 92.94 121 GLU A CA 1
ATOM 993 C C . GLU A 1 121 ? 19.029 2.472 4.178 1.00 92.94 121 GLU A C 1
ATOM 995 O O . GLU A 1 121 ? 18.867 1.584 5.017 1.00 92.94 121 GLU A O 1
ATOM 1000 N N . SER A 1 122 ? 18.662 2.331 2.902 1.00 93.75 122 SER A N 1
ATOM 1001 C CA . SER A 1 122 ? 18.052 1.118 2.357 1.00 93.75 122 SER A CA 1
ATOM 1002 C C . SER A 1 122 ? 18.979 -0.091 2.496 1.00 93.75 122 SER A C 1
ATOM 1004 O O . SER A 1 122 ? 18.577 -1.112 3.055 1.00 93.75 122 SER A O 1
ATOM 1006 N N . ASP A 1 123 ? 20.232 0.029 2.057 1.00 93.69 123 ASP A N 1
ATOM 1007 C CA . ASP A 1 123 ? 21.231 -1.041 2.110 1.00 93.69 123 ASP A CA 1
ATOM 1008 C C . ASP A 1 123 ? 21.491 -1.475 3.565 1.00 93.69 123 ASP A C 1
ATOM 1010 O O . ASP A 1 123 ? 21.548 -2.671 3.869 1.00 93.69 123 ASP A O 1
ATOM 1014 N N . ALA A 1 124 ? 21.554 -0.524 4.506 1.00 94.38 124 ALA A N 1
ATOM 1015 C CA . ALA A 1 124 ? 21.678 -0.818 5.933 1.00 94.38 124 ALA A CA 1
ATOM 1016 C C . ALA A 1 124 ? 20.453 -1.568 6.489 1.00 94.38 124 ALA A C 1
ATOM 1018 O O . ALA A 1 124 ? 20.603 -2.528 7.256 1.00 94.38 124 ALA A O 1
ATOM 1019 N N . MET A 1 125 ? 19.238 -1.167 6.098 1.00 94.06 125 MET A N 1
ATOM 1020 C CA . MET A 1 125 ? 18.003 -1.845 6.497 1.00 94.06 125 MET A CA 1
ATOM 1021 C C . MET A 1 125 ? 17.952 -3.279 5.962 1.00 94.06 125 MET A C 1
ATOM 1023 O O . MET A 1 125 ? 17.735 -4.205 6.748 1.00 94.06 125 MET A O 1
ATOM 1027 N N . ILE A 1 126 ? 18.199 -3.477 4.665 1.00 94.31 126 ILE A N 1
ATOM 1028 C CA . ILE A 1 126 ? 18.197 -4.797 4.021 1.00 94.31 126 ILE A CA 1
ATOM 1029 C C . ILE A 1 126 ? 19.288 -5.694 4.603 1.00 94.31 126 ILE A C 1
ATOM 1031 O O . ILE A 1 126 ? 19.016 -6.844 4.941 1.00 94.31 126 ILE A O 1
ATOM 1035 N N . SER A 1 127 ? 20.492 -5.167 4.830 1.00 94.81 127 SER A N 1
ATOM 1036 C CA . SER A 1 127 ? 21.567 -5.895 5.512 1.00 94.81 127 SER A CA 1
ATOM 1037 C C . SER A 1 127 ? 21.148 -6.348 6.916 1.00 94.81 127 SER A C 1
ATOM 1039 O O . SER A 1 127 ? 21.293 -7.518 7.274 1.00 94.81 127 SER A O 1
ATOM 1041 N N . SER A 1 128 ? 20.533 -5.461 7.708 1.00 93.69 128 SER A N 1
ATOM 1042 C CA . SER A 1 128 ? 20.067 -5.820 9.053 1.00 93.69 128 SER A CA 1
ATOM 1043 C C . SER A 1 128 ? 18.950 -6.872 9.051 1.00 93.69 128 SER A C 1
ATOM 1045 O O . SER A 1 128 ? 18.968 -7.761 9.909 1.00 93.69 128 SER A O 1
ATOM 1047 N N . LEU A 1 129 ? 18.045 -6.817 8.064 1.00 92.44 129 LEU A N 1
ATOM 1048 C CA . LEU A 1 129 ? 17.008 -7.822 7.825 1.00 92.44 129 LEU A CA 1
ATOM 1049 C C . LEU A 1 129 ? 17.606 -9.173 7.421 1.00 92.44 129 LEU A C 1
ATOM 1051 O O . LEU A 1 129 ? 17.213 -10.184 7.994 1.00 92.44 129 LEU A O 1
ATOM 1055 N N . ASN A 1 130 ? 18.576 -9.196 6.503 1.00 91.69 130 ASN A N 1
ATOM 1056 C CA . ASN A 1 130 ? 19.259 -10.418 6.069 1.00 91.69 130 ASN A CA 1
ATOM 1057 C C . ASN A 1 130 ? 19.996 -11.107 7.230 1.00 91.69 130 ASN A C 1
ATOM 1059 O O . ASN A 1 130 ? 19.936 -12.325 7.361 1.00 91.69 130 ASN A O 1
ATOM 1063 N N . ILE A 1 131 ? 20.688 -10.334 8.075 1.00 91.88 131 ILE A N 1
ATOM 1064 C CA . ILE A 1 131 ? 21.546 -10.877 9.141 1.00 91.88 131 ILE A CA 1
ATOM 1065 C C . ILE A 1 131 ? 20.737 -11.258 10.388 1.00 91.88 131 ILE A C 1
ATOM 1067 O O . ILE A 1 131 ? 20.984 -12.299 10.987 1.00 91.88 131 ILE A O 1
ATOM 1071 N N . ASN A 1 132 ? 19.794 -10.409 10.814 1.00 89.75 132 ASN A N 1
ATOM 1072 C CA . ASN A 1 132 ? 19.130 -10.546 12.121 1.00 89.75 132 ASN A CA 1
ATOM 1073 C C . ASN A 1 132 ? 17.620 -10.806 12.019 1.00 89.75 132 ASN A C 1
ATOM 1075 O O . ASN A 1 132 ? 16.947 -10.889 13.046 1.00 89.75 132 ASN A O 1
ATOM 1079 N N . GLY A 1 133 ? 17.051 -10.814 10.810 1.00 89.44 133 GLY A N 1
ATOM 1080 C CA . GLY A 1 133 ? 15.601 -10.845 10.602 1.00 89.44 133 GLY A CA 1
ATOM 1081 C C . GLY A 1 133 ? 14.871 -9.582 11.076 1.00 89.44 133 GLY A C 1
ATOM 1082 O O . GLY A 1 133 ? 13.641 -9.561 11.095 1.00 89.44 133 GLY A O 1
ATOM 1083 N N . LYS A 1 134 ? 15.592 -8.529 11.491 1.00 90.88 134 LYS A N 1
ATOM 1084 C CA . LYS A 1 134 ? 15.030 -7.302 12.075 1.00 90.88 134 LYS A CA 1
ATOM 1085 C C . LYS A 1 134 ? 15.776 -6.052 11.619 1.00 90.88 134 LYS A C 1
ATOM 1087 O O . LYS A 1 134 ? 17.006 -6.028 11.609 1.00 90.88 134 LYS A O 1
ATOM 1092 N N . ILE A 1 135 ? 15.020 -4.997 11.328 1.00 89.94 135 ILE A N 1
ATOM 1093 C CA . ILE A 1 135 ? 15.533 -3.655 11.051 1.00 89.94 135 ILE A CA 1
ATOM 1094 C C . ILE A 1 135 ? 16.075 -3.055 12.352 1.00 89.94 135 ILE A C 1
ATOM 1096 O O . ILE A 1 135 ? 15.330 -2.881 13.314 1.00 89.94 135 ILE A O 1
ATOM 1100 N N . LYS A 1 136 ? 17.375 -2.731 12.390 1.00 86.06 136 LYS A N 1
ATOM 1101 C CA . LYS A 1 136 ? 18.017 -2.138 13.583 1.00 86.06 136 LYS A CA 1
ATOM 1102 C C . LYS A 1 136 ? 17.688 -0.657 13.771 1.00 86.06 136 LYS A C 1
ATOM 1104 O O . LYS A 1 136 ? 17.397 -0.231 14.883 1.00 86.06 136 LYS A O 1
ATOM 1109 N N . LYS A 1 137 ? 17.767 0.125 12.692 1.00 86.75 137 LYS A N 1
ATOM 1110 C CA . LYS A 1 137 ? 17.480 1.562 12.686 1.00 86.75 137 LYS A CA 1
ATOM 1111 C C . LYS A 1 137 ? 16.288 1.799 11.775 1.00 86.75 137 LYS A C 1
ATOM 1113 O O . LYS A 1 137 ? 16.398 1.620 10.566 1.00 86.75 137 LYS A O 1
ATOM 1118 N N . PHE A 1 138 ? 15.156 2.146 12.372 1.00 87.19 138 PHE A N 1
ATOM 1119 C CA . PHE A 1 138 ? 13.917 2.372 11.646 1.00 87.19 138 PHE A CA 1
ATOM 1120 C C . PHE A 1 138 ? 13.798 3.867 11.297 1.00 87.19 138 PHE A C 1
ATOM 1122 O O . PHE A 1 138 ? 13.809 4.687 12.213 1.00 87.19 138 PHE A O 1
ATOM 1129 N N . PRO A 1 139 ? 13.756 4.258 10.010 1.00 87.69 139 PRO A N 1
ATOM 1130 C CA . PRO A 1 139 ? 13.640 5.665 9.636 1.00 87.69 139 PRO A CA 1
ATOM 1131 C C . PRO A 1 139 ? 12.260 6.225 9.994 1.00 87.69 139 PRO A C 1
ATOM 1133 O O . PRO A 1 139 ? 11.247 5.614 9.656 1.00 87.69 139 PRO A O 1
ATOM 1136 N N . GLU A 1 140 ? 12.202 7.435 10.560 1.00 90.31 140 GLU A N 1
ATOM 1137 C CA . GLU A 1 140 ? 10.937 8.112 10.913 1.00 90.31 140 GLU A CA 1
ATOM 1138 C C . GLU A 1 140 ? 9.976 8.228 9.718 1.00 90.31 140 GLU A C 1
ATOM 1140 O O . GLU A 1 140 ? 8.762 8.118 9.860 1.00 90.31 140 GLU A O 1
ATOM 1145 N N . LYS A 1 141 ? 10.515 8.376 8.499 1.00 90.38 141 LYS A N 1
ATOM 1146 C CA . LYS A 1 141 ? 9.727 8.430 7.255 1.00 90.38 141 LYS A CA 1
ATOM 1147 C C . LYS A 1 141 ? 8.895 7.167 7.001 1.00 90.38 141 LYS A C 1
ATOM 1149 O O . LYS A 1 141 ? 7.932 7.232 6.238 1.00 90.38 141 LYS A O 1
ATOM 1154 N N . LEU A 1 142 ? 9.283 6.032 7.583 1.00 92.69 142 LEU A N 1
ATOM 1155 C CA . LEU A 1 142 ? 8.582 4.756 7.458 1.00 92.69 142 LEU A CA 1
ATOM 1156 C C . LEU A 1 142 ? 7.636 4.492 8.637 1.00 92.69 142 LEU A C 1
ATOM 1158 O O . LEU A 1 142 ? 6.897 3.507 8.596 1.00 92.69 142 LEU A O 1
ATOM 1162 N N . GLU A 1 143 ? 7.626 5.346 9.671 1.00 94.50 143 GLU A N 1
ATOM 1163 C CA . GLU A 1 143 ? 6.703 5.262 10.812 1.00 94.50 143 GLU A CA 1
ATOM 1164 C C . GLU A 1 143 ? 5.327 5.793 10.412 1.00 94.50 143 GLU A C 1
ATOM 1166 O O . GLU A 1 143 ? 4.870 6.863 10.810 1.00 94.50 143 GLU A O 1
ATOM 1171 N N . ILE A 1 144 ? 4.670 5.029 9.550 1.00 96.81 144 ILE A N 1
ATOM 1172 C CA . ILE A 1 144 ? 3.371 5.352 8.977 1.00 96.81 144 ILE A CA 1
ATOM 1173 C C . ILE A 1 144 ? 2.355 4.267 9.336 1.00 96.81 144 ILE A C 1
ATOM 1175 O O . ILE A 1 144 ? 2.752 3.136 9.621 1.00 96.81 144 ILE A O 1
ATOM 1179 N N . PRO A 1 145 ? 1.048 4.568 9.255 1.00 98.19 145 PRO A N 1
ATOM 1180 C CA . PRO A 1 145 ? -0.006 3.608 9.556 1.00 98.19 145 PRO A CA 1
ATOM 1181 C C . PRO A 1 145 ? 0.183 2.247 8.891 1.00 98.19 145 PRO A C 1
ATOM 1183 O O . PRO A 1 145 ? 0.116 1.232 9.575 1.00 98.19 145 PRO A O 1
ATOM 1186 N N . MET A 1 146 ? 0.460 2.202 7.584 1.00 98.56 146 MET A N 1
ATOM 1187 C CA . MET A 1 146 ? 0.773 0.952 6.890 1.00 98.56 146 MET A CA 1
ATOM 1188 C C . MET A 1 146 ? 1.801 1.177 5.782 1.00 98.56 146 MET A C 1
ATOM 1190 O O . MET A 1 146 ? 1.571 1.963 4.861 1.00 98.56 146 MET A O 1
ATOM 1194 N N . PHE A 1 147 ? 2.902 0.427 5.812 1.00 98.38 147 PHE A N 1
ATOM 1195 C CA . PHE A 1 147 ? 3.772 0.264 4.652 1.00 98.38 147 PHE A CA 1
ATOM 1196 C C . PHE A 1 147 ? 3.566 -1.125 4.049 1.00 98.38 147 PHE A C 1
ATOM 1198 O O . PHE A 1 147 ? 3.862 -2.155 4.658 1.00 98.38 147 PHE A O 1
ATOM 1205 N N . LEU A 1 148 ? 3.046 -1.146 2.828 1.00 98.56 148 LEU A N 1
ATOM 1206 C CA . LEU A 1 148 ? 2.781 -2.358 2.073 1.00 98.56 148 LEU A CA 1
ATOM 1207 C C . LEU A 1 148 ? 3.994 -2.663 1.190 1.00 98.56 148 LEU A C 1
ATOM 1209 O O . LEU A 1 148 ? 4.288 -1.899 0.276 1.00 98.56 148 LEU A O 1
ATOM 1213 N N . GLY A 1 149 ? 4.717 -3.745 1.470 1.00 97.62 149 GLY A N 1
ATOM 1214 C CA . GLY A 1 149 ? 5.979 -4.085 0.805 1.00 97.62 149 GLY A CA 1
ATOM 1215 C C . GLY A 1 149 ? 5.844 -4.864 -0.506 1.00 97.62 149 GLY A C 1
ATOM 1216 O O . GLY A 1 149 ? 6.809 -4.948 -1.262 1.00 97.62 149 GLY A O 1
ATOM 1217 N N . ASP A 1 150 ? 4.678 -5.446 -0.792 1.00 98.44 150 ASP A N 1
ATOM 1218 C CA . ASP A 1 150 ? 4.396 -6.048 -2.101 1.00 98.44 150 ASP A CA 1
ATOM 1219 C C . ASP A 1 150 ? 2.897 -6.074 -2.371 1.00 98.44 150 ASP A C 1
ATOM 1221 O O . ASP A 1 150 ? 2.156 -6.811 -1.723 1.00 98.44 150 ASP A O 1
ATOM 1225 N N . ILE A 1 151 ? 2.457 -5.285 -3.345 1.00 98.50 151 ILE A N 1
ATOM 1226 C CA . ILE A 1 151 ? 1.091 -5.303 -3.854 1.00 98.50 151 ILE A CA 1
ATOM 1227 C C . ILE A 1 151 ? 1.123 -5.322 -5.369 1.00 98.50 151 ILE A C 1
ATOM 1229 O O . ILE A 1 151 ? 1.815 -4.515 -6.004 1.00 98.50 151 ILE A O 1
ATOM 1233 N N . ARG A 1 152 ? 0.317 -6.212 -5.952 1.00 98.12 152 ARG A N 1
ATOM 1234 C CA . ARG A 1 152 ? 0.078 -6.261 -7.391 1.00 98.12 152 ARG A CA 1
ATOM 1235 C C . ARG A 1 152 ? -1.285 -5.693 -7.711 1.00 98.12 152 ARG A C 1
ATOM 1237 O O . ARG A 1 152 ? -2.246 -6.065 -7.050 1.00 98.12 152 ARG A O 1
ATOM 1244 N N . TYR A 1 153 ? -1.375 -4.831 -8.719 1.00 98.25 153 TYR A N 1
ATOM 1245 C CA . TYR A 1 153 ? -2.648 -4.279 -9.186 1.00 98.25 153 TYR A CA 1
ATOM 1246 C C . TYR A 1 153 ? -2.842 -4.506 -10.677 1.00 98.25 153 TYR A C 1
ATOM 1248 O O . TYR A 1 153 ? -1.882 -4.518 -11.449 1.00 98.25 153 TYR A O 1
ATOM 1256 N N . LYS A 1 154 ? -4.112 -4.604 -11.073 1.00 97.12 154 LYS A N 1
ATOM 1257 C CA . LYS A 1 154 ? -4.567 -4.382 -12.446 1.00 97.12 154 LYS A CA 1
ATOM 1258 C C . LYS A 1 154 ? -5.569 -3.242 -12.474 1.00 97.12 154 LYS A C 1
ATOM 1260 O O . LYS A 1 154 ? -6.345 -3.062 -11.532 1.00 97.12 154 LYS A O 1
ATOM 1265 N N . TRP A 1 155 ? -5.584 -2.499 -13.573 1.00 95.50 155 TRP A N 1
ATOM 1266 C CA . TRP A 1 155 ? -6.678 -1.578 -13.852 1.00 95.50 155 TRP A CA 1
ATOM 1267 C C . TRP A 1 155 ? -7.912 -2.356 -14.324 1.00 95.50 155 TRP A C 1
ATOM 1269 O O . TRP A 1 155 ? -7.842 -3.135 -15.273 1.00 95.50 155 TRP A O 1
ATOM 1279 N N . ASN A 1 156 ? -9.051 -2.135 -13.674 1.00 94.25 156 ASN A N 1
ATOM 1280 C CA . ASN A 1 156 ? -10.345 -2.667 -14.077 1.00 94.25 156 ASN A CA 1
ATOM 1281 C C . ASN A 1 156 ? -11.198 -1.538 -14.672 1.00 94.25 156 ASN A C 1
ATOM 1283 O O . ASN A 1 156 ? -11.765 -0.726 -13.936 1.00 94.25 156 ASN A O 1
ATOM 1287 N N . SER A 1 157 ? -11.315 -1.509 -16.002 1.00 92.31 157 SER A N 1
ATOM 1288 C CA . SER A 1 157 ? -12.045 -0.460 -16.728 1.00 92.31 157 SER A CA 1
ATOM 1289 C C . SER A 1 157 ? -13.537 -0.414 -16.393 1.00 92.31 157 SER A C 1
ATOM 1291 O O . SER A 1 157 ? -14.082 0.674 -16.219 1.00 92.31 157 SER A O 1
ATOM 1293 N N . ASN A 1 158 ? -14.183 -1.573 -16.222 1.00 92.19 158 ASN A N 1
ATOM 1294 C CA . ASN A 1 158 ? -15.615 -1.654 -15.902 1.00 92.19 158 ASN A CA 1
ATOM 1295 C C . ASN A 1 158 ? -15.923 -1.040 -14.531 1.00 92.19 158 ASN A C 1
ATOM 1297 O O . ASN A 1 158 ? -16.950 -0.394 -14.345 1.00 92.19 158 ASN A O 1
ATOM 1301 N N . ARG A 1 159 ? -15.011 -1.216 -13.567 1.00 91.81 159 ARG A N 1
ATOM 1302 C CA . ARG A 1 159 ? -15.143 -0.689 -12.201 1.00 91.81 159 ARG A CA 1
ATOM 1303 C C . ARG A 1 159 ? -14.478 0.674 -12.007 1.00 91.81 159 ARG A C 1
ATOM 1305 O O . ARG A 1 159 ? -14.641 1.262 -10.941 1.00 91.81 159 ARG A O 1
ATOM 1312 N N . LYS A 1 160 ? -13.731 1.159 -13.007 1.00 94.88 160 LYS A N 1
ATOM 1313 C CA . LYS A 1 160 ? -12.883 2.361 -12.938 1.00 94.88 160 LYS A CA 1
ATOM 1314 C C . LYS A 1 160 ? -11.996 2.355 -11.687 1.00 94.88 160 LYS A C 1
ATOM 1316 O O . LYS A 1 160 ? -11.975 3.316 -10.913 1.00 94.88 160 LYS A O 1
ATOM 1321 N N . ALA A 1 161 ? -11.316 1.233 -11.461 1.00 97.06 161 ALA A N 1
ATOM 1322 C CA . ALA A 1 161 ? -10.573 0.992 -10.232 1.00 97.06 161 ALA A CA 1
ATOM 1323 C C . ALA A 1 161 ? -9.276 0.218 -10.467 1.00 97.06 161 ALA A C 1
ATOM 1325 O O . ALA A 1 161 ? -9.233 -0.693 -11.292 1.00 97.06 161 ALA A O 1
ATOM 1326 N N . TYR A 1 162 ? -8.252 0.518 -9.671 1.00 98.00 162 TYR A N 1
ATOM 1327 C CA . TYR A 1 162 ? -7.128 -0.388 -9.467 1.00 98.00 162 TYR A CA 1
ATOM 1328 C C . TYR A 1 162 ? -7.554 -1.457 -8.469 1.00 98.00 162 TYR A C 1
ATOM 1330 O O . TYR A 1 162 ? -7.975 -1.139 -7.357 1.00 98.00 162 TYR A O 1
ATOM 1338 N N . VAL A 1 163 ? -7.470 -2.718 -8.876 1.00 98.12 163 VAL A N 1
ATOM 1339 C CA . VAL A 1 163 ? -7.866 -3.871 -8.064 1.00 98.12 163 VAL A CA 1
ATOM 1340 C C . VAL A 1 163 ? -6.631 -4.716 -7.822 1.00 98.12 163 VAL A C 1
ATOM 1342 O O . VAL A 1 163 ? -5.963 -5.120 -8.779 1.00 98.12 163 VAL A O 1
ATOM 1345 N N . SER A 1 164 ? -6.312 -4.960 -6.551 1.00 98.50 164 SER A N 1
ATOM 1346 C CA . SER A 1 164 ? -5.154 -5.776 -6.220 1.00 98.50 164 SER A CA 1
ATOM 1347 C C . SER A 1 164 ? -5.388 -7.260 -6.518 1.00 98.50 164 SER A C 1
ATOM 1349 O O . SER A 1 164 ? -6.521 -7.746 -6.614 1.00 98.50 164 SER A O 1
ATOM 1351 N N . TYR A 1 165 ? -4.314 -8.017 -6.672 1.00 97.81 165 TYR A N 1
ATOM 1352 C CA . TYR A 1 165 ? -4.366 -9.468 -6.801 1.00 97.81 165 TYR A CA 1
ATOM 1353 C C . TYR A 1 165 ? -3.161 -10.114 -6.121 1.00 97.81 165 TYR A C 1
ATOM 1355 O O . TYR A 1 165 ? -2.145 -9.459 -5.895 1.00 97.81 165 TYR A O 1
ATOM 1363 N N . GLY A 1 166 ? -3.295 -11.403 -5.800 1.00 97.12 166 GLY A N 1
ATOM 1364 C CA . GLY A 1 166 ? -2.368 -12.083 -4.900 1.00 97.12 166 GLY A CA 1
ATOM 1365 C C . GLY A 1 166 ? -2.499 -11.597 -3.455 1.00 97.12 166 GLY A C 1
ATOM 1366 O O . GLY A 1 166 ? -3.398 -10.820 -3.123 1.00 97.12 166 GLY A O 1
ATOM 1367 N N . ASP A 1 167 ? -1.597 -12.078 -2.607 1.00 97.88 167 ASP A N 1
ATOM 1368 C CA . ASP A 1 167 ? -1.528 -11.667 -1.207 1.00 97.88 167 ASP A CA 1
ATOM 1369 C C . ASP A 1 167 ? -0.942 -10.257 -1.067 1.00 97.88 167 ASP A C 1
ATOM 1371 O O . ASP A 1 167 ? -0.151 -9.794 -1.889 1.00 97.88 167 ASP A O 1
ATOM 1375 N N . ILE A 1 168 ? -1.298 -9.596 0.029 1.00 98.69 168 ILE A N 1
ATOM 1376 C CA . ILE A 1 168 ? -0.826 -8.270 0.413 1.00 98.69 168 ILE A CA 1
ATOM 1377 C C . ILE A 1 168 ? 0.398 -8.442 1.306 1.00 98.69 168 ILE A C 1
ATOM 1379 O O . ILE A 1 168 ? 0.292 -8.968 2.412 1.00 98.69 168 ILE A O 1
ATOM 1383 N N . GLY A 1 169 ? 1.562 -7.998 0.839 1.00 98.56 169 GLY A N 1
ATOM 1384 C CA . GLY A 1 169 ? 2.774 -7.950 1.649 1.00 98.56 169 GLY A CA 1
ATOM 1385 C C . GLY A 1 169 ? 2.756 -6.735 2.569 1.00 98.56 169 GLY A C 1
ATOM 1386 O O . GLY A 1 169 ? 2.779 -5.607 2.083 1.00 98.56 169 GLY A O 1
ATOM 1387 N N . ILE A 1 170 ? 2.745 -6.943 3.883 1.00 98.69 170 ILE A N 1
ATOM 1388 C CA . ILE A 1 170 ? 2.786 -5.881 4.895 1.00 98.69 170 ILE A CA 1
ATOM 1389 C C . ILE A 1 170 ? 4.195 -5.845 5.482 1.00 98.69 170 ILE A C 1
ATOM 1391 O O . ILE A 1 170 ? 4.635 -6.806 6.113 1.00 98.69 170 ILE A O 1
ATOM 1395 N N . ALA A 1 171 ? 4.910 -4.742 5.266 1.00 97.94 171 ALA A N 1
ATOM 1396 C CA . ALA A 1 171 ? 6.264 -4.560 5.774 1.00 97.94 171 ALA A CA 1
ATOM 1397 C C . ALA A 1 171 ? 6.244 -4.084 7.227 1.00 97.94 171 ALA A C 1
ATOM 1399 O O . ALA A 1 171 ? 6.819 -4.732 8.103 1.00 97.94 171 ALA A O 1
ATOM 1400 N N . ASN A 1 172 ? 5.514 -3.002 7.501 1.00 98.19 172 ASN A N 1
ATOM 1401 C CA . ASN A 1 172 ? 5.318 -2.483 8.848 1.00 98.19 172 ASN A CA 1
ATOM 1402 C C . ASN A 1 172 ? 3.957 -1.809 9.014 1.00 98.19 172 ASN A C 1
ATOM 1404 O O . ASN A 1 172 ? 3.324 -1.371 8.051 1.00 98.19 172 ASN A O 1
ATOM 1408 N N . ILE A 1 173 ? 3.542 -1.729 10.273 1.00 98.56 173 ILE A N 1
ATOM 1409 C CA . ILE A 1 173 ? 2.388 -0.967 10.743 1.00 98.56 173 ILE A CA 1
ATOM 1410 C C . ILE A 1 173 ? 2.895 -0.098 11.888 1.00 98.56 173 ILE A C 1
ATOM 1412 O O . ILE A 1 173 ? 3.483 -0.614 12.843 1.00 98.56 173 ILE A O 1
ATOM 1416 N N . ASN A 1 174 ? 2.737 1.221 11.772 1.00 97.12 174 ASN A N 1
ATOM 1417 C CA . ASN A 1 174 ? 3.480 2.184 12.585 1.00 97.12 174 ASN A CA 1
ATOM 1418 C C . ASN A 1 174 ? 4.984 1.826 12.572 1.00 97.12 174 ASN A C 1
ATOM 1420 O O . ASN A 1 174 ? 5.542 1.474 11.533 1.00 97.12 174 ASN A O 1
ATOM 1424 N N . LYS A 1 175 ? 5.637 1.838 13.735 1.00 95.00 175 LYS A N 1
ATOM 1425 C CA . LYS A 1 175 ? 7.034 1.415 13.919 1.00 95.00 175 LYS A CA 1
ATOM 1426 C C . LYS A 1 175 ? 7.235 -0.103 14.061 1.00 95.00 175 LYS A C 1
ATOM 1428 O O . LYS A 1 175 ? 8.356 -0.557 14.280 1.00 95.00 175 LYS A O 1
ATOM 1433 N N . ARG A 1 176 ? 6.168 -0.913 14.019 1.00 95.94 176 ARG A N 1
ATOM 1434 C CA . ARG A 1 176 ? 6.268 -2.369 14.206 1.00 95.94 176 ARG A CA 1
ATOM 1435 C C . ARG A 1 176 ? 6.567 -3.050 12.882 1.00 95.94 176 ARG A C 1
ATOM 1437 O O . ARG A 1 176 ? 5.749 -3.023 11.965 1.00 95.94 176 ARG A O 1
ATOM 1444 N N . GLN A 1 177 ? 7.720 -3.706 12.814 1.00 96.19 177 GLN A N 1
ATOM 1445 C CA . GLN A 1 177 ? 8.067 -4.585 11.704 1.00 96.19 177 GLN A CA 1
ATOM 1446 C C . GLN A 1 177 ? 7.129 -5.803 11.691 1.00 96.19 177 GLN A C 1
ATOM 1448 O O . GLN A 1 177 ? 7.118 -6.579 12.643 1.00 96.19 177 GLN A O 1
ATOM 1453 N N . VAL A 1 178 ? 6.379 -5.97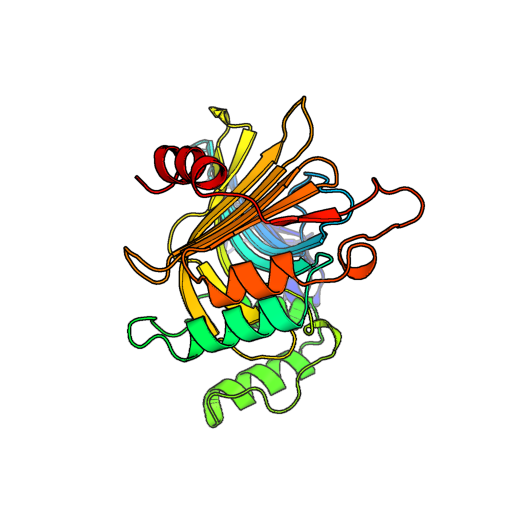0 10.600 1.00 97.75 178 VAL A N 1
ATOM 1454 C CA . VAL A 1 178 ? 5.433 -7.075 10.386 1.00 97.75 178 VAL A CA 1
ATOM 1455 C C . VAL A 1 178 ? 6.047 -8.127 9.460 1.00 97.75 178 VAL A C 1
ATOM 1457 O O . VAL A 1 178 ? 6.209 -9.272 9.863 1.00 97.75 178 VAL A O 1
ATOM 1460 N N . MET A 1 179 ? 6.453 -7.734 8.248 1.00 97.25 179 MET A N 1
ATOM 1461 C CA . MET A 1 179 ? 7.095 -8.589 7.233 1.00 97.25 179 MET A CA 1
ATOM 1462 C C . MET A 1 179 ? 6.344 -9.904 6.945 1.00 97.25 179 MET A C 1
ATOM 1464 O O . MET A 1 179 ? 6.945 -10.979 6.871 1.00 97.25 179 MET A O 1
ATOM 1468 N N . LYS A 1 180 ? 5.026 -9.822 6.746 1.00 98.19 180 LYS A N 1
ATOM 1469 C CA . LYS A 1 180 ? 4.148 -10.968 6.446 1.00 98.19 180 LYS A CA 1
ATOM 1470 C C . LYS A 1 180 ? 3.301 -10.709 5.208 1.00 98.19 180 LYS A C 1
ATOM 1472 O O . LYS A 1 180 ? 2.933 -9.568 4.930 1.00 98.19 180 LYS A O 1
ATOM 1477 N N . TYR A 1 181 ? 2.952 -11.772 4.493 1.00 98.62 181 TYR A N 1
ATOM 1478 C CA . TYR A 1 181 ? 1.861 -11.732 3.523 1.00 98.62 181 TYR A CA 1
ATOM 1479 C C . TYR A 1 181 ? 0.537 -12.090 4.190 1.00 98.62 181 TYR A C 1
ATOM 1481 O O . TYR A 1 181 ? 0.473 -13.028 4.980 1.00 98.62 181 TYR A O 1
ATOM 1489 N N . VAL A 1 182 ? -0.519 -11.371 3.818 1.00 98.31 182 VAL A N 1
ATOM 1490 C CA . VAL A 1 182 ? -1.896 -11.609 4.263 1.00 98.31 182 VAL A CA 1
ATOM 1491 C C . VAL A 1 182 ? -2.790 -11.715 3.032 1.00 98.31 182 VAL A C 1
ATOM 1493 O O . VAL A 1 182 ? -2.666 -10.905 2.109 1.00 98.31 182 VAL A O 1
ATOM 1496 N N . LYS A 1 183 ? -3.701 -12.696 2.990 1.00 97.94 183 LYS A N 1
ATOM 1497 C CA . LYS A 1 183 ? -4.710 -12.749 1.921 1.00 97.94 183 LYS A CA 1
ATOM 1498 C C . LYS A 1 183 ? -5.568 -11.493 1.995 1.00 97.94 183 LYS A C 1
ATOM 1500 O O . LYS A 1 183 ? -5.825 -10.970 3.072 1.00 97.94 183 LYS A O 1
ATOM 1505 N N . GLY A 1 184 ? -6.038 -10.984 0.866 1.00 97.88 184 GLY A N 1
ATOM 1506 C CA . GLY A 1 184 ? -6.866 -9.791 0.917 1.00 97.88 184 GLY A CA 1
ATOM 1507 C C . GLY A 1 184 ? -7.041 -9.096 -0.411 1.00 97.88 184 GLY A C 1
ATOM 1508 O O . GLY A 1 184 ? -6.697 -9.611 -1.478 1.00 97.88 184 GLY A O 1
ATOM 1509 N N . LYS A 1 185 ? -7.594 -7.891 -0.333 1.00 98.50 185 LYS A N 1
ATOM 1510 C CA . LYS A 1 185 ? -7.794 -7.042 -1.496 1.00 98.50 185 LYS A CA 1
ATOM 1511 C C . LYS A 1 185 ? -7.661 -5.573 -1.133 1.00 98.50 185 LYS A C 1
ATOM 1513 O O . LYS A 1 185 ? -8.213 -5.118 -0.136 1.00 98.50 185 LYS A O 1
ATOM 1518 N N . ILE A 1 186 ? -6.988 -4.830 -2.003 1.00 98.75 186 ILE A N 1
ATOM 1519 C CA . ILE A 1 186 ? -6.989 -3.374 -2.019 1.00 98.75 186 ILE A CA 1
ATOM 1520 C C . ILE A 1 186 ? -7.657 -2.919 -3.307 1.00 98.75 186 ILE A C 1
ATOM 1522 O O . ILE A 1 186 ? -7.282 -3.347 -4.400 1.00 98.75 186 ILE A O 1
ATOM 1526 N N . VAL A 1 187 ? -8.659 -2.057 -3.178 1.00 98.50 187 VAL A N 1
ATOM 1527 C CA . VAL A 1 187 ? -9.372 -1.478 -4.317 1.00 98.50 187 VAL A CA 1
ATOM 1528 C C . VAL A 1 187 ? -9.321 0.032 -4.204 1.00 98.50 187 VAL A C 1
ATOM 1530 O O . VAL A 1 187 ? -9.829 0.587 -3.236 1.00 98.50 187 VAL A O 1
ATOM 1533 N N . ILE A 1 188 ? -8.735 0.687 -5.204 1.00 98.31 188 ILE A N 1
ATOM 1534 C CA . ILE A 1 188 ? -8.660 2.147 -5.309 1.00 98.31 188 ILE A CA 1
ATOM 1535 C C . ILE A 1 188 ? -9.531 2.548 -6.492 1.00 98.31 188 ILE A C 1
ATOM 1537 O O . ILE A 1 188 ? -9.198 2.255 -7.640 1.00 98.31 188 ILE A O 1
ATOM 1541 N N . SER A 1 189 ? -10.668 3.179 -6.226 1.00 96.88 189 SER A N 1
ATOM 1542 C CA . SER A 1 189 ? -11.700 3.428 -7.229 1.00 96.88 189 SER A CA 1
ATOM 1543 C C . SER A 1 189 ? -11.975 4.909 -7.431 1.00 96.88 189 SER A C 1
ATOM 1545 O O . SER A 1 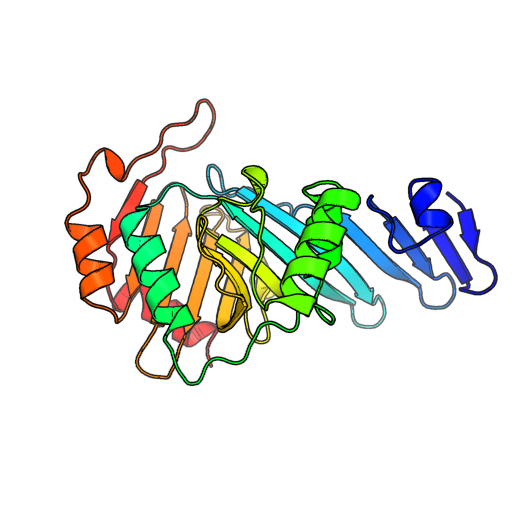189 ? -12.053 5.691 -6.481 1.00 96.88 189 SER A O 1
ATOM 1547 N N . ARG A 1 190 ? -12.167 5.280 -8.699 1.00 92.75 190 ARG A N 1
ATOM 1548 C CA . ARG A 1 190 ? -12.652 6.597 -9.096 1.00 92.75 190 ARG A CA 1
ATOM 1549 C C . ARG A 1 190 ? -14.155 6.516 -9.321 1.00 92.75 190 ARG A C 1
ATOM 1551 O O . ARG A 1 190 ? -14.606 5.867 -10.266 1.00 92.75 190 ARG A O 1
ATOM 1558 N N . LYS A 1 191 ? -14.942 7.196 -8.488 1.00 88.56 191 LYS A N 1
ATOM 1559 C CA . LYS A 1 191 ? -16.409 7.231 -8.611 1.00 88.56 191 LYS A CA 1
ATOM 1560 C C . LYS A 1 191 ? -16.908 8.668 -8.687 1.00 88.56 191 LYS A C 1
ATOM 1562 O O . LYS A 1 191 ? -16.373 9.553 -8.029 1.00 88.56 191 LYS A O 1
ATOM 1567 N N . LEU A 1 192 ? -17.998 8.878 -9.429 1.00 82.06 192 LEU A N 1
ATOM 1568 C CA . LEU A 1 192 ? -18.702 10.170 -9.478 1.00 82.06 192 LEU A CA 1
ATOM 1569 C C . LEU A 1 192 ? -19.155 10.614 -8.081 1.00 82.06 192 LEU A C 1
ATOM 1571 O O . LEU A 1 192 ? -19.125 11.790 -7.745 1.00 82.06 192 LEU A O 1
ATOM 1575 N N . THR A 1 193 ? -19.521 9.651 -7.232 1.00 83.69 193 THR A N 1
ATOM 1576 C CA . THR A 1 193 ? -19.971 9.892 -5.859 1.00 83.69 193 THR A CA 1
ATOM 1577 C C . THR A 1 193 ? -18.831 10.120 -4.865 1.00 83.69 193 THR A C 1
ATOM 1579 O O . THR A 1 193 ? -19.089 10.048 -3.666 1.00 83.69 193 THR A O 1
ATOM 1582 N N . GLY A 1 194 ? -17.598 10.340 -5.323 1.00 88.75 194 GLY A N 1
ATOM 1583 C CA . GLY A 1 194 ? -16.394 10.458 -4.499 1.00 88.75 194 GLY A CA 1
ATOM 1584 C C . GLY A 1 194 ? -15.496 9.230 -4.615 1.00 88.75 194 GLY A C 1
ATOM 1585 O O . GLY A 1 194 ? -15.987 8.098 -4.597 1.00 88.75 194 GLY A O 1
ATOM 1586 N N . ASN A 1 195 ? -14.195 9.482 -4.747 1.00 95.31 195 ASN A N 1
ATOM 1587 C CA . ASN A 1 195 ? -13.167 8.452 -4.805 1.00 95.31 195 ASN A CA 1
ATOM 1588 C C . ASN A 1 195 ? -13.125 7.659 -3.498 1.00 95.31 195 ASN A C 1
ATOM 1590 O O . ASN A 1 195 ? -13.506 8.149 -2.433 1.00 95.31 195 ASN A O 1
ATOM 1594 N N . GLU A 1 196 ? -12.697 6.411 -3.603 1.00 96.56 196 GLU A N 1
ATOM 1595 C CA . GLU A 1 196 ? -12.817 5.450 -2.516 1.00 96.56 196 GLU A CA 1
ATOM 1596 C C . GLU A 1 196 ? -11.634 4.490 -2.541 1.00 96.56 196 GLU A C 1
ATOM 1598 O O . GLU A 1 196 ? -11.266 3.986 -3.608 1.00 96.56 196 GLU A O 1
ATOM 1603 N N . ILE A 1 197 ? -11.073 4.213 -1.366 1.00 98.50 197 ILE A N 1
AT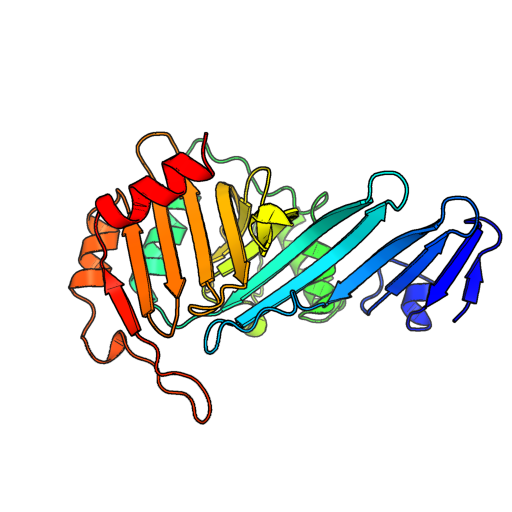OM 1604 C CA . ILE A 1 197 ? -10.112 3.132 -1.162 1.00 98.50 197 ILE A CA 1
ATOM 1605 C C . ILE A 1 197 ? -10.679 2.149 -0.147 1.00 98.50 197 ILE A C 1
ATOM 1607 O O . ILE A 1 197 ? -11.185 2.541 0.900 1.00 98.50 197 ILE A O 1
ATOM 1611 N N . THR A 1 198 ? -10.583 0.862 -0.459 1.00 98.75 198 THR A N 1
ATOM 1612 C CA . THR A 1 198 ? -10.868 -0.213 0.491 1.00 98.75 198 THR A CA 1
ATOM 1613 C C . THR A 1 198 ? -9.641 -1.085 0.661 1.00 98.75 198 THR A C 1
ATOM 1615 O O . THR A 1 198 ? -9.042 -1.479 -0.338 1.00 98.75 198 THR A O 1
ATOM 1618 N N . VAL A 1 199 ? -9.296 -1.401 1.905 1.00 98.88 199 VAL A N 1
ATOM 1619 C CA . VAL A 1 199 ? -8.286 -2.388 2.287 1.00 98.88 199 VAL A CA 1
ATOM 1620 C C . VAL A 1 199 ? -8.988 -3.468 3.102 1.00 98.88 199 VAL A C 1
ATOM 1622 O O . VAL A 1 199 ? -9.563 -3.188 4.152 1.00 98.88 199 VAL A O 1
ATOM 1625 N N . TYR A 1 200 ? -8.945 -4.699 2.609 1.00 98.81 200 TYR A N 1
ATOM 1626 C CA . TYR A 1 200 ? -9.435 -5.882 3.304 1.00 98.81 200 TYR A CA 1
ATOM 1627 C C . TYR A 1 200 ? -8.277 -6.850 3.509 1.00 98.81 200 TYR A C 1
ATOM 1629 O O . TYR A 1 200 ? -7.631 -7.248 2.537 1.00 98.81 200 TYR A O 1
ATOM 1637 N N . LEU A 1 201 ? -8.026 -7.210 4.763 1.00 98.69 201 LEU A N 1
ATOM 1638 C CA . LEU A 1 201 ? -6.994 -8.149 5.187 1.00 98.69 201 LEU A CA 1
ATOM 1639 C C . LEU A 1 201 ? -7.680 -9.365 5.803 1.00 98.69 201 LEU A C 1
ATOM 1641 O O . LEU A 1 201 ? -8.497 -9.218 6.705 1.00 98.69 201 LEU A O 1
ATOM 1645 N N . GLN A 1 202 ? -7.344 -10.553 5.324 1.00 97.81 202 GLN A N 1
ATOM 1646 C CA . GLN A 1 202 ? -7.899 -11.826 5.752 1.00 97.81 202 GLN A CA 1
ATOM 1647 C C . GLN A 1 202 ? -6.763 -12.729 6.230 1.00 97.81 202 GLN A C 1
ATOM 1649 O O . GLN A 1 202 ? -5.953 -13.201 5.430 1.00 97.81 202 GLN A O 1
ATOM 1654 N N . LEU A 1 203 ? -6.692 -12.935 7.542 1.00 97.19 203 LEU A N 1
ATOM 1655 C CA . LEU A 1 203 ? -5.667 -13.754 8.184 1.00 97.19 203 LEU A CA 1
ATOM 1656 C C . LEU A 1 203 ? -6.024 -15.237 8.010 1.00 97.19 203 LEU A C 1
ATOM 1658 O O . LEU A 1 203 ? -5.173 -16.033 7.622 1.00 97.19 203 LEU A O 1
ATOM 1662 N N . ASP A 1 204 ? -7.306 -15.574 8.174 1.00 95.75 204 ASP A N 1
ATOM 1663 C CA . ASP A 1 204 ? -7.904 -16.858 7.801 1.00 95.75 204 ASP A CA 1
ATOM 1664 C C . ASP A 1 204 ? -9.407 -16.697 7.467 1.00 95.75 204 ASP A C 1
ATOM 1666 O O . ASP A 1 204 ? -9.885 -15.605 7.161 1.00 95.75 204 ASP A O 1
ATOM 1670 N N . LYS A 1 205 ? -10.177 -17.789 7.475 1.00 93.06 205 LYS A N 1
ATOM 1671 C CA . LYS A 1 205 ? -11.617 -17.758 7.173 1.00 93.06 205 LYS A CA 1
ATOM 1672 C C . LYS A 1 205 ? -12.461 -16.967 8.193 1.00 93.06 205 LYS A C 1
ATOM 1674 O O . LYS A 1 205 ? -13.492 -16.435 7.791 1.00 93.06 205 LYS A O 1
ATOM 1679 N N . ASP A 1 206 ? -12.011 -16.852 9.442 1.00 94.88 206 ASP A N 1
ATOM 1680 C CA . ASP A 1 206 ? -12.765 -16.275 10.564 1.00 94.88 206 ASP A CA 1
ATOM 1681 C C . ASP A 1 206 ? -12.150 -14.947 11.057 1.00 94.88 206 ASP A C 1
ATOM 1683 O O . ASP A 1 206 ? -12.807 -14.152 11.729 1.00 94.88 206 ASP A O 1
ATOM 1687 N N . ASN A 1 207 ? -10.902 -14.653 10.683 1.00 97.38 207 ASN A N 1
ATOM 1688 C CA . ASN A 1 207 ? -10.112 -13.512 11.137 1.00 97.38 207 ASN A CA 1
ATOM 1689 C C . ASN A 1 207 ? -9.866 -12.518 9.994 1.00 97.38 207 ASN A C 1
ATOM 1691 O O . ASN A 1 207 ? -9.086 -12.784 9.073 1.00 97.38 207 ASN A O 1
ATOM 1695 N N . PHE A 1 208 ? -10.502 -11.345 10.057 1.00 98.31 208 PHE A N 1
ATOM 1696 C CA . PHE A 1 208 ? -10.362 -10.303 9.038 1.00 98.31 208 PHE A CA 1
ATOM 1697 C C . PHE A 1 208 ? -10.353 -8.883 9.613 1.00 98.31 208 PHE A C 1
ATOM 1699 O O . PHE A 1 208 ? -10.888 -8.618 10.688 1.00 98.31 208 PHE A O 1
ATOM 1706 N N . TYR A 1 209 ? -9.809 -7.945 8.839 1.00 98.81 209 TYR A N 1
ATOM 1707 C CA . TYR A 1 209 ? -9.834 -6.507 9.098 1.00 98.81 209 TYR A CA 1
ATOM 1708 C C . TYR A 1 209 ? -10.240 -5.758 7.833 1.00 98.81 209 TYR A C 1
ATOM 1710 O O . TYR A 1 209 ? -9.765 -6.052 6.735 1.00 98.81 209 TYR A O 1
ATOM 1718 N N . TYR A 1 210 ? -11.113 -4.772 7.993 1.00 98.88 210 TYR A N 1
ATOM 1719 C CA . TYR A 1 210 ? -11.682 -3.988 6.909 1.00 98.88 210 TYR A CA 1
ATOM 1720 C C . TYR A 1 210 ? -11.512 -2.494 7.178 1.00 98.88 210 TYR A C 1
ATOM 1722 O O . TYR A 1 210 ? -11.800 -2.004 8.272 1.00 98.88 210 TYR A O 1
ATOM 1730 N N . PHE A 1 211 ? -11.077 -1.771 6.151 1.00 98.88 211 PHE A N 1
ATOM 1731 C CA . PHE A 1 211 ? -10.937 -0.321 6.136 1.00 98.88 211 PHE A CA 1
ATOM 1732 C C . PHE A 1 211 ? -11.516 0.196 4.823 1.00 98.88 211 PHE A C 1
ATOM 1734 O O . PHE A 1 211 ? -11.019 -0.149 3.752 1.00 98.88 211 PHE A O 1
ATOM 1741 N N . ASN A 1 212 ? -12.549 1.028 4.885 1.00 98.69 212 ASN A N 1
ATOM 1742 C CA . ASN A 1 212 ? -13.134 1.684 3.723 1.00 98.69 212 ASN A CA 1
ATOM 1743 C C . ASN A 1 212 ? -13.138 3.186 3.936 1.00 98.69 212 ASN A C 1
ATOM 1745 O O . ASN A 1 212 ? -13.790 3.687 4.846 1.00 98.69 212 ASN A O 1
ATOM 1749 N N . TYR A 1 213 ? -12.427 3.900 3.076 1.00 98.31 213 TYR A N 1
ATOM 1750 C CA . TYR A 1 213 ? -12.437 5.347 3.061 1.00 98.31 213 TYR A CA 1
ATOM 1751 C C . TYR A 1 213 ? -13.221 5.869 1.867 1.00 98.31 213 TYR A C 1
ATOM 1753 O O . TYR A 1 213 ? -12.919 5.522 0.722 1.00 98.31 213 TYR A O 1
ATOM 1761 N N . LYS A 1 214 ? -14.158 6.780 2.135 1.00 96.62 214 LYS A N 1
ATOM 1762 C CA . LYS A 1 214 ? -14.899 7.521 1.117 1.00 96.62 214 LYS A CA 1
ATOM 1763 C C . LYS A 1 214 ? -15.336 8.878 1.661 1.00 96.62 214 LYS A C 1
ATOM 1765 O O . LYS A 1 214 ? -16.008 8.939 2.687 1.00 96.62 214 LYS A O 1
ATOM 1770 N N . LYS A 1 215 ? -15.024 9.962 0.938 1.00 92.38 215 LYS A N 1
ATOM 1771 C CA . LYS A 1 215 ? -15.499 11.331 1.243 1.00 92.38 215 LYS A CA 1
ATOM 1772 C C . LYS A 1 215 ? -15.297 11.726 2.712 1.00 92.38 215 LYS A C 1
ATOM 1774 O O . LYS A 1 215 ? -16.253 12.027 3.423 1.00 92.38 215 LYS A O 1
ATOM 1779 N N . GLY A 1 216 ? -14.057 11.684 3.186 1.00 95.75 216 GLY A N 1
ATOM 1780 C CA . GLY A 1 216 ? -13.739 12.063 4.565 1.00 95.75 216 GLY A CA 1
ATOM 1781 C C . GLY A 1 216 ? -14.063 11.007 5.626 1.00 95.75 216 GLY A C 1
ATOM 1782 O O . GLY A 1 216 ? -13.522 11.095 6.720 1.00 95.75 216 GLY A O 1
ATOM 1783 N N . LEU A 1 217 ? -14.858 9.979 5.329 1.00 97.69 217 LEU A N 1
ATOM 1784 C CA . LEU A 1 217 ? -15.221 8.958 6.309 1.00 97.69 217 LEU A CA 1
ATOM 1785 C C . LEU A 1 217 ? -14.423 7.670 6.090 1.00 97.69 217 LEU A C 1
ATOM 1787 O O . LEU A 1 217 ? -14.520 7.056 5.030 1.00 97.69 217 LEU A O 1
ATOM 1791 N N . MET A 1 218 ? -13.667 7.249 7.103 1.00 98.62 218 MET A N 1
ATOM 1792 C CA . MET A 1 218 ? -13.055 5.923 7.194 1.00 98.62 218 MET A CA 1
ATOM 1793 C C . MET A 1 218 ? -13.940 5.014 8.054 1.00 98.62 218 MET A C 1
ATOM 1795 O O . MET A 1 218 ? -13.962 5.131 9.275 1.00 98.62 218 MET A O 1
ATOM 1799 N N . THR A 1 219 ? -14.661 4.090 7.433 1.00 98.75 219 THR A N 1
ATOM 1800 C CA . THR A 1 219 ? -15.408 3.043 8.139 1.00 98.75 219 THR A CA 1
ATOM 1801 C C . THR A 1 219 ? -14.509 1.828 8.316 1.00 98.75 219 THR A C 1
ATOM 1803 O O . THR A 1 219 ? -13.954 1.320 7.340 1.00 98.75 219 THR A O 1
ATOM 1806 N N . THR A 1 220 ? -14.357 1.350 9.548 1.00 98.81 220 THR A N 1
ATOM 1807 C CA . THR A 1 220 ? -13.543 0.168 9.857 1.00 98.81 220 THR A CA 1
ATOM 1808 C C . THR A 1 220 ? -14.345 -0.873 10.622 1.00 98.81 220 THR A C 1
ATOM 1810 O O . THR A 1 220 ? -15.207 -0.525 11.423 1.00 98.81 220 THR A O 1
ATOM 1813 N N . PHE A 1 221 ? -14.081 -2.149 10.370 1.00 98.75 221 PHE A N 1
ATOM 1814 C CA . PHE A 1 221 ? -14.676 -3.259 11.111 1.00 98.75 221 PHE A CA 1
ATOM 1815 C C . PHE A 1 221 ? -13.750 -4.473 11.039 1.00 98.75 221 PHE A C 1
ATOM 1817 O O . PHE A 1 221 ? -13.033 -4.660 10.056 1.00 98.75 221 PHE A O 1
ATOM 1824 N N . SER A 1 222 ? -13.761 -5.310 12.064 1.00 98.69 222 SER A N 1
ATOM 1825 C CA . SER A 1 222 ? -12.987 -6.548 12.119 1.00 98.69 222 SER A CA 1
ATOM 1826 C C . SER A 1 222 ? -13.823 -7.655 12.753 1.00 98.69 222 SER A C 1
ATOM 1828 O O . SER A 1 222 ? -14.776 -7.372 13.475 1.00 98.69 222 SER A O 1
ATOM 1830 N N . SER A 1 223 ? -13.468 -8.917 12.524 1.00 98.06 223 SER A N 1
ATOM 1831 C CA . SER A 1 223 ? -13.953 -10.001 13.387 1.00 98.06 223 SER A CA 1
ATOM 1832 C C . SER A 1 223 ? -13.280 -10.016 14.766 1.00 98.06 223 SER A C 1
ATOM 1834 O O . SER A 1 223 ? -13.766 -10.684 15.671 1.00 98.06 223 SER A O 1
ATOM 1836 N N . ASN A 1 224 ? -12.199 -9.255 14.962 1.00 98.06 224 ASN A N 1
ATOM 1837 C CA . ASN A 1 224 ? -11.544 -9.088 16.253 1.00 98.06 224 ASN A CA 1
ATOM 1838 C C . ASN A 1 224 ? -12.312 -8.072 17.123 1.00 98.06 224 ASN A C 1
ATOM 1840 O O . ASN A 1 224 ? -12.298 -6.863 16.866 1.00 98.06 224 ASN A O 1
ATOM 1844 N N . GLU A 1 225 ? -12.974 -8.567 18.170 1.00 97.56 225 GLU A N 1
ATOM 1845 C CA . GLU A 1 225 ? -13.771 -7.746 19.089 1.00 97.56 225 GLU A CA 1
ATOM 1846 C C . GLU A 1 225 ? -12.937 -6.708 19.844 1.00 97.56 225 GLU A C 1
ATOM 1848 O O . GLU A 1 225 ? -13.398 -5.588 20.051 1.00 97.56 225 GLU A O 1
ATOM 1853 N N . GLU A 1 226 ? -11.698 -7.036 20.214 1.00 97.56 226 GLU A N 1
ATOM 1854 C CA . GLU A 1 226 ? -10.819 -6.123 20.944 1.00 97.56 226 GLU A CA 1
ATOM 1855 C C . GLU A 1 226 ? -10.392 -4.929 20.078 1.00 97.56 226 GLU A C 1
ATOM 1857 O O . GLU A 1 226 ? -10.369 -3.790 20.549 1.00 97.56 226 GLU A O 1
ATOM 1862 N N . PHE A 1 227 ? -10.112 -5.168 18.794 1.00 98.44 227 PHE A N 1
ATOM 1863 C CA . PHE A 1 227 ? -9.868 -4.116 17.811 1.00 98.44 227 PHE A CA 1
ATOM 1864 C C . PHE A 1 227 ? -11.095 -3.208 17.683 1.00 98.44 227 PHE A C 1
ATOM 1866 O O . PHE A 1 227 ? -10.974 -1.990 17.808 1.00 98.44 227 PHE A O 1
ATOM 1873 N N . ASN A 1 228 ? -12.285 -3.789 17.494 1.00 98.56 228 ASN A N 1
ATOM 1874 C CA . ASN A 1 228 ? -13.528 -3.024 17.377 1.00 98.56 228 ASN A CA 1
ATOM 1875 C C . ASN A 1 228 ? -13.808 -2.197 18.638 1.00 98.56 228 ASN A C 1
ATOM 1877 O O . ASN A 1 228 ? -14.184 -1.027 18.540 1.00 98.56 228 ASN A O 1
ATOM 1881 N N . LYS A 1 229 ? -13.572 -2.785 19.815 1.00 98.31 229 LYS A N 1
ATOM 1882 C CA . LYS A 1 229 ? -13.708 -2.117 21.106 1.00 98.31 229 LYS A CA 1
ATOM 1883 C C . LYS A 1 229 ? -12.778 -0.909 21.200 1.00 98.31 229 LYS A C 1
ATOM 1885 O O . LYS A 1 229 ? -13.274 0.183 21.470 1.00 98.31 229 LYS A O 1
ATOM 1890 N N . THR A 1 230 ? -11.491 -1.055 20.859 1.00 98.25 230 THR A N 1
ATOM 1891 C CA . THR A 1 230 ? -10.547 0.078 20.806 1.00 98.25 230 THR A CA 1
ATOM 1892 C C . THR A 1 230 ? -11.073 1.210 19.918 1.00 98.25 230 THR A C 1
ATOM 1894 O O . THR A 1 230 ? -11.007 2.374 20.310 1.00 98.25 230 THR A O 1
ATOM 1897 N N . ILE A 1 231 ? -11.626 0.906 18.737 1.00 98.31 231 ILE A N 1
ATOM 1898 C CA . ILE A 1 231 ? -12.200 1.942 17.862 1.00 98.31 231 ILE A CA 1
ATOM 1899 C C . ILE A 1 231 ? -13.403 2.620 18.527 1.00 98.31 231 ILE A C 1
ATOM 1901 O O . ILE A 1 231 ? -13.492 3.846 18.504 1.00 98.31 231 ILE A O 1
ATOM 1905 N N . SER A 1 232 ? -14.309 1.847 19.133 1.00 97.75 232 SER A N 1
ATOM 1906 C CA . SER A 1 232 ? -15.512 2.380 19.789 1.00 97.75 232 SER A CA 1
ATOM 1907 C C . SER A 1 232 ? -15.211 3.255 21.010 1.00 97.75 232 SER A C 1
ATOM 1909 O O . SER A 1 232 ? -15.924 4.224 21.259 1.00 97.75 232 SER A O 1
ATOM 1911 N N . GLU A 1 233 ? -14.142 2.938 21.744 1.00 97.56 233 GLU A N 1
ATOM 1912 C CA . GLU A 1 233 ? -13.718 3.648 22.954 1.00 97.56 233 GLU A CA 1
ATOM 1913 C C . GLU A 1 233 ? -12.792 4.832 22.651 1.00 97.56 233 GLU A C 1
ATOM 1915 O O . GLU A 1 233 ? -12.512 5.644 23.537 1.00 97.56 233 GLU A O 1
ATOM 1920 N N . THR A 1 234 ? -12.328 4.975 21.403 1.00 97.94 234 THR A N 1
ATOM 1921 C CA . THR A 1 234 ? -11.498 6.120 21.030 1.00 97.94 234 THR A CA 1
ATOM 1922 C C . THR A 1 234 ? -12.313 7.411 21.126 1.00 97.94 234 THR A C 1
ATOM 1924 O O . THR A 1 234 ? -13.427 7.516 20.604 1.00 97.94 234 THR A O 1
ATOM 1927 N N . LYS A 1 235 ? -11.755 8.433 21.785 1.00 97.44 235 LYS A N 1
ATOM 1928 C CA . LYS A 1 235 ? -12.455 9.702 22.011 1.00 97.44 235 LYS A CA 1
ATOM 1929 C C . LYS A 1 235 ? -12.844 10.344 20.683 1.00 97.44 235 LYS A C 1
ATOM 1931 O O . LYS A 1 235 ? -12.042 10.436 19.757 1.00 97.44 235 LYS A O 1
ATOM 1936 N N . LYS A 1 236 ? -14.064 10.884 20.613 1.00 95.31 236 LYS A N 1
ATOM 1937 C CA . LYS A 1 236 ? -14.642 11.445 19.378 1.00 95.31 236 LYS A CA 1
ATOM 1938 C C . LYS A 1 236 ? -13.728 12.452 18.671 1.00 95.31 236 LYS A C 1
ATOM 1940 O O . LYS A 1 236 ? -13.689 12.458 17.444 1.00 95.31 236 LYS A O 1
ATOM 1945 N N . ASP A 1 237 ? -12.999 13.288 19.402 1.00 96.88 237 ASP A N 1
ATOM 1946 C CA . ASP A 1 237 ? -12.104 14.276 18.788 1.00 96.88 237 ASP A CA 1
ATOM 1947 C C . ASP A 1 237 ? -10.787 13.673 18.289 1.00 96.88 237 ASP A C 1
ATOM 1949 O O . ASP A 1 237 ? -10.282 14.114 17.261 1.00 96.88 237 ASP A O 1
ATOM 1953 N N . GLU A 1 238 ? -10.305 12.592 18.907 1.00 97.75 238 GLU A N 1
ATOM 1954 C CA . GLU A 1 238 ? -9.174 11.799 18.404 1.00 97.75 238 GLU A CA 1
ATOM 1955 C C . GLU A 1 238 ? -9.542 11.034 17.124 1.00 97.75 238 GLU A C 1
ATOM 1957 O O . GLU A 1 238 ? -8.662 10.687 16.337 1.00 97.75 238 GLU A O 1
ATOM 1962 N N . THR A 1 239 ? -10.835 10.808 16.855 1.00 97.81 239 THR A N 1
ATOM 1963 C CA . THR A 1 239 ? -11.276 10.183 15.595 1.00 97.81 239 THR A CA 1
ATOM 1964 C C . THR A 1 239 ? -11.239 11.116 14.386 1.00 97.81 239 THR A C 1
ATOM 1966 O O . THR A 1 239 ? -11.288 10.647 13.247 1.00 97.81 239 THR A O 1
ATOM 1969 N N . LYS A 1 240 ? -11.145 12.433 14.608 1.00 97.94 240 LYS A N 1
ATOM 1970 C CA . LYS A 1 240 ? -11.243 13.455 13.562 1.00 97.94 240 LYS A CA 1
ATOM 1971 C C . 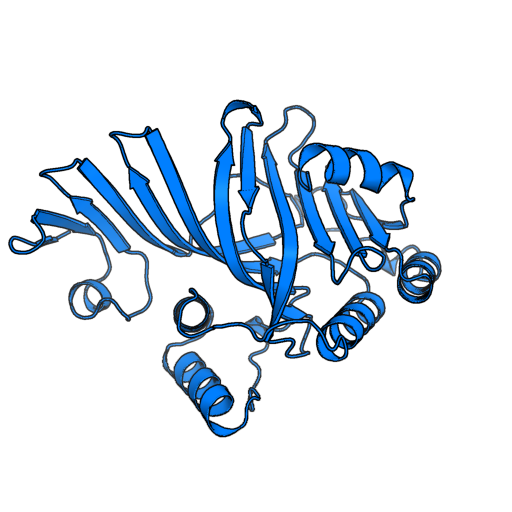LYS A 1 240 ? -9.873 13.985 13.153 1.00 97.94 240 LYS A C 1
ATOM 1973 O O . LYS A 1 240 ? -8.955 14.073 13.960 1.00 97.94 240 LYS A O 1
ATOM 1978 N N . SER A 1 241 ? -9.761 14.435 11.908 1.00 97.44 241 SER A N 1
ATOM 1979 C CA . SER A 1 241 ? -8.606 15.196 11.431 1.00 97.44 241 SER A CA 1
ATOM 1980 C C . SER A 1 241 ? -9.046 16.299 10.476 1.00 97.44 241 SER A C 1
ATOM 1982 O O . SER A 1 241 ? -9.829 16.065 9.552 1.00 97.44 241 SER A O 1
ATOM 1984 N N . LYS A 1 242 ? -8.534 17.512 10.686 1.00 95.38 242 LYS A N 1
ATOM 1985 C CA . LYS A 1 242 ? -8.787 18.670 9.822 1.00 95.38 242 LYS A CA 1
ATOM 1986 C C . LYS A 1 242 ? -7.479 19.142 9.210 1.00 95.38 242 LYS A C 1
ATOM 1988 O O . LYS A 1 242 ? -6.510 19.389 9.925 1.00 95.38 242 LYS A O 1
ATOM 1993 N N . LYS A 1 243 ? -7.454 19.293 7.887 1.00 93.62 243 LYS A N 1
ATOM 1994 C CA . LYS A 1 243 ? -6.308 19.828 7.140 1.00 93.62 243 LYS A CA 1
ATOM 1995 C C . LYS A 1 243 ? -6.800 20.910 6.190 1.00 93.62 243 LYS A C 1
ATOM 1997 O O . LYS A 1 243 ? -7.758 20.697 5.455 1.00 93.62 243 LYS A O 1
ATOM 2002 N N . LYS A 1 244 ? -6.144 22.075 6.204 1.00 91.81 244 LYS A N 1
ATOM 2003 C CA . LYS A 1 244 ? -6.516 23.218 5.357 1.00 91.81 244 LYS A CA 1
ATOM 2004 C C . LYS A 1 244 ? -6.564 22.791 3.884 1.00 91.81 244 LYS A C 1
ATOM 2006 O O . LYS A 1 244 ? -5.602 22.216 3.383 1.00 91.81 244 LYS A O 1
ATOM 2011 N N . GLY A 1 245 ? -7.679 23.077 3.211 1.00 90.50 245 GLY A N 1
ATOM 2012 C CA . GLY A 1 245 ? -7.879 22.750 1.795 1.00 90.50 245 GLY A CA 1
ATOM 2013 C C . GLY A 1 245 ? -8.178 21.277 1.497 1.00 90.50 245 GLY A C 1
ATOM 2014 O O . GLY A 1 245 ? -8.193 20.906 0.330 1.00 90.50 245 GLY A O 1
ATOM 2015 N N . LYS A 1 246 ? -8.412 20.440 2.516 1.00 91.44 246 LYS A N 1
ATOM 2016 C CA . LYS A 1 246 ? -8.840 19.044 2.354 1.00 91.44 246 LYS A CA 1
ATOM 2017 C C . LYS A 1 246 ? -10.187 18.815 3.025 1.00 91.44 246 LYS A C 1
ATOM 2019 O O . LYS A 1 246 ? -10.520 19.503 3.987 1.00 91.44 246 LYS A O 1
ATOM 2024 N N . GLN A 1 247 ? -10.935 17.827 2.540 1.00 92.75 247 GLN A N 1
ATOM 2025 C CA . GLN A 1 247 ? -12.176 17.401 3.178 1.00 92.75 247 GLN A CA 1
ATOM 2026 C C . GLN A 1 247 ? -11.922 16.950 4.626 1.00 92.75 247 GLN A C 1
ATOM 2028 O O . GLN A 1 247 ? -10.946 16.242 4.884 1.00 92.75 247 GLN A O 1
ATOM 2033 N N . ASP A 1 248 ? -12.792 17.352 5.559 1.00 96.25 248 ASP A N 1
ATOM 2034 C CA . ASP A 1 248 ? -12.746 16.910 6.958 1.00 96.25 248 ASP A CA 1
ATOM 2035 C C . ASP A 1 248 ? -12.756 15.380 7.034 1.00 96.25 248 ASP A C 1
ATOM 2037 O O . ASP A 1 248 ? -13.487 14.708 6.304 1.00 96.25 248 ASP A O 1
ATOM 2041 N N . TYR A 1 249 ? -11.916 14.836 7.909 1.00 97.94 249 TYR A N 1
ATOM 2042 C CA . TYR A 1 249 ? -11.725 13.404 8.058 1.00 97.94 249 TYR A CA 1
ATOM 2043 C C . TYR A 1 249 ? -12.263 12.920 9.400 1.00 97.94 249 TYR A C 1
ATOM 2045 O O . TYR A 1 249 ? -12.036 13.567 10.424 1.00 97.94 249 TYR A O 1
ATOM 2053 N N . GLN A 1 250 ? -12.900 11.754 9.406 1.00 98.31 250 GLN A N 1
ATOM 2054 C CA . GLN A 1 250 ? -13.240 11.010 10.610 1.00 98.31 250 GLN A CA 1
ATOM 2055 C C . GLN A 1 250 ? -13.143 9.505 10.348 1.00 98.31 250 GLN A C 1
ATOM 2057 O O . GLN A 1 250 ? -13.554 9.048 9.282 1.00 98.31 250 GLN A O 1
ATOM 2062 N N . TYR A 1 251 ? -12.655 8.724 11.315 1.00 98.69 251 TYR A N 1
ATOM 2063 C CA . TYR A 1 251 ? -12.873 7.275 11.311 1.00 98.69 251 TYR A CA 1
ATOM 2064 C C . TYR A 1 251 ? -13.968 6.856 12.293 1.00 98.69 251 TYR A C 1
ATOM 2066 O O . TYR A 1 251 ? -14.143 7.468 13.345 1.00 98.69 251 TYR A O 1
ATOM 2074 N N . VAL A 1 252 ? -14.720 5.817 11.937 1.00 98.56 252 VAL A N 1
ATOM 2075 C CA . VAL A 1 252 ? -15.829 5.278 12.732 1.00 98.56 252 VAL A CA 1
ATOM 2076 C C . VAL A 1 252 ? -15.826 3.755 12.693 1.00 98.56 252 VAL A C 1
ATOM 2078 O O . VAL A 1 252 ? -15.420 3.149 11.697 1.00 98.56 252 VAL A O 1
ATOM 2081 N N . LEU A 1 253 ? -16.316 3.140 13.769 1.00 98.69 253 LEU A N 1
ATOM 2082 C CA . LEU A 1 253 ? -16.630 1.716 13.775 1.00 98.69 253 LEU A CA 1
ATOM 2083 C C . LEU A 1 253 ? -17.855 1.465 12.881 1.00 98.69 253 LEU A C 1
ATOM 2085 O O . LEU A 1 253 ? -18.890 2.111 13.039 1.00 98.69 253 LEU A O 1
ATOM 2089 N N . GLY A 1 254 ? -17.714 0.545 11.933 1.00 98.38 254 GLY A N 1
ATOM 2090 C CA . GLY A 1 254 ? -18.796 0.021 11.106 1.00 98.38 254 GLY A CA 1
ATOM 2091 C C . GLY A 1 254 ? -19.398 -1.256 11.689 1.00 98.38 254 GLY A C 1
ATOM 2092 O O . GLY A 1 254 ? -19.299 -1.538 12.880 1.00 98.38 254 GLY A O 1
ATOM 2093 N N . ALA A 1 255 ? -20.013 -2.055 10.827 1.00 98.12 255 ALA A N 1
ATOM 2094 C CA . ALA A 1 255 ? -20.617 -3.335 11.165 1.00 98.12 255 ALA A CA 1
ATOM 2095 C C . ALA A 1 255 ? -20.380 -4.375 10.059 1.00 98.12 255 ALA A C 1
ATOM 2097 O O . ALA A 1 255 ? -19.984 -4.054 8.938 1.00 98.12 255 ALA A O 1
ATOM 2098 N N . ALA A 1 256 ? -20.713 -5.638 10.335 1.00 97.00 256 ALA A N 1
ATOM 2099 C CA . ALA A 1 256 ? -20.564 -6.738 9.376 1.00 97.00 256 ALA A CA 1
ATOM 2100 C C . ALA A 1 256 ? -21.249 -6.473 8.015 1.00 97.00 256 ALA A C 1
ATOM 2102 O O . ALA A 1 256 ? -20.725 -6.848 6.964 1.00 97.00 256 ALA A O 1
ATOM 2103 N N . LYS A 1 257 ? -22.390 -5.766 8.016 1.00 97.56 257 LYS A N 1
ATOM 2104 C CA . LYS A 1 257 ? -23.116 -5.378 6.793 1.00 97.56 257 LYS A CA 1
ATOM 2105 C C . LYS A 1 257 ? -22.317 -4.453 5.866 1.00 97.56 257 LYS A C 1
ATOM 2107 O O . LYS A 1 257 ? -22.580 -4.445 4.668 1.00 97.56 257 LYS A O 1
ATOM 2112 N N . ASP A 1 258 ? -21.349 -3.706 6.399 1.00 97.81 258 ASP A N 1
ATOM 2113 C CA . ASP A 1 258 ? -20.492 -2.812 5.614 1.00 97.81 258 ASP A CA 1
ATOM 2114 C C . ASP A 1 258 ? -19.384 -3.593 4.888 1.00 97.81 258 ASP A C 1
ATOM 2116 O O . ASP A 1 258 ? -18.882 -3.151 3.855 1.00 97.81 258 ASP A O 1
ATOM 2120 N N . VAL A 1 259 ? -19.032 -4.780 5.396 1.00 98.06 259 VAL A N 1
ATOM 2121 C CA . VAL A 1 259 ? -17.970 -5.647 4.860 1.00 98.06 259 VAL A CA 1
ATOM 2122 C C . VAL A 1 259 ? -18.506 -6.613 3.802 1.00 98.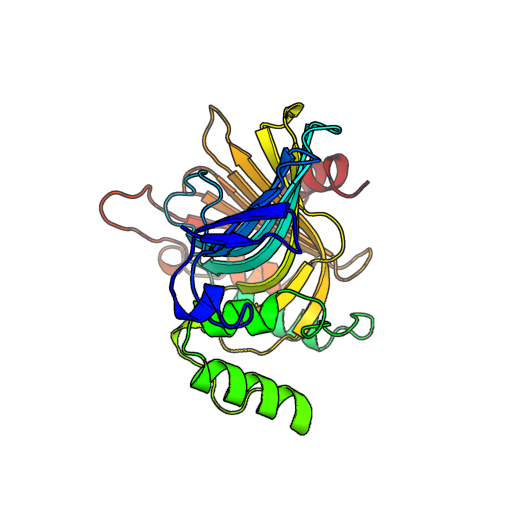06 259 VAL A C 1
ATOM 2124 O O . VAL A 1 259 ? -17.865 -6.836 2.771 1.00 98.06 259 VAL A O 1
ATOM 2127 N N . ALA A 1 260 ? -19.699 -7.171 4.030 1.00 97.00 260 ALA A N 1
ATOM 2128 C CA . ALA A 1 260 ? -20.275 -8.231 3.200 1.00 97.00 260 ALA A CA 1
ATOM 2129 C C . ALA A 1 260 ? -20.315 -7.915 1.684 1.00 97.00 260 ALA A C 1
ATOM 2131 O O . ALA A 1 260 ? -19.922 -8.784 0.897 1.00 97.00 260 ALA A O 1
ATOM 2132 N N . PRO A 1 261 ? -20.695 -6.700 1.225 1.00 97.00 261 PRO A N 1
ATOM 2133 C CA . PRO A 1 261 ? -20.712 -6.379 -0.205 1.00 97.00 261 PRO A CA 1
ATOM 2134 C C . PRO A 1 261 ? -19.324 -6.429 -0.852 1.00 97.00 261 PRO A C 1
ATOM 2136 O O . PRO A 1 261 ? -19.187 -6.849 -2.006 1.00 97.00 261 PRO A O 1
ATOM 2139 N N . PHE A 1 262 ? -18.287 -6.014 -0.119 1.00 97.44 262 PHE A N 1
ATOM 2140 C CA . PHE A 1 262 ? -16.916 -6.023 -0.615 1.00 97.44 262 PHE A CA 1
ATOM 2141 C C . PHE A 1 262 ? -16.409 -7.455 -0.785 1.00 97.44 262 PHE A C 1
ATOM 2143 O O . PHE A 1 262 ? -15.932 -7.814 -1.864 1.00 97.44 262 PHE A O 1
ATOM 2150 N N . VAL A 1 263 ? -16.589 -8.292 0.242 1.00 97.25 263 VAL A N 1
ATOM 2151 C CA . VAL A 1 263 ? -16.208 -9.713 0.214 1.00 97.25 263 VAL A CA 1
ATOM 2152 C C . VAL A 1 263 ? -16.923 -10.434 -0.929 1.00 97.25 263 VAL A C 1
ATOM 2154 O O . VAL A 1 263 ? -16.273 -11.069 -1.757 1.00 97.25 263 VAL A O 1
ATOM 2157 N N . ALA A 1 264 ? -18.238 -10.241 -1.063 1.00 96.88 264 ALA A N 1
ATOM 2158 C CA . ALA A 1 264 ? -19.032 -10.858 -2.124 1.00 96.88 264 ALA A CA 1
ATOM 2159 C C . ALA A 1 264 ? -18.611 -10.442 -3.546 1.00 96.88 264 ALA A C 1
ATOM 2161 O O . ALA A 1 264 ? -18.919 -11.154 -4.504 1.00 96.88 264 ALA A O 1
ATOM 2162 N N . THR A 1 265 ? -17.941 -9.296 -3.689 1.00 96.19 265 THR A N 1
ATOM 2163 C CA . THR A 1 265 ? -17.512 -8.749 -4.982 1.00 96.19 265 THR A CA 1
ATOM 2164 C C . THR A 1 265 ? -16.067 -9.106 -5.327 1.00 96.19 265 THR A C 1
ATOM 2166 O O . THR A 1 265 ? -15.770 -9.325 -6.500 1.00 96.19 265 THR A O 1
ATOM 2169 N N . TYR A 1 266 ? -15.165 -9.115 -4.342 1.00 96.19 266 TYR A N 1
ATOM 2170 C CA . TYR A 1 266 ? -13.717 -9.135 -4.584 1.00 96.19 266 TYR A CA 1
ATOM 2171 C C . TYR A 1 266 ? -12.961 -10.312 -3.964 1.00 96.19 266 TYR A C 1
ATOM 2173 O O . TYR A 1 266 ? -11.795 -10.501 -4.314 1.00 96.19 266 TYR A O 1
ATOM 2181 N N . MET A 1 267 ? -13.589 -11.065 -3.059 1.00 92.81 267 MET A N 1
ATOM 2182 C CA . MET A 1 267 ? -12.963 -12.186 -2.344 1.00 92.81 267 MET A CA 1
ATOM 2183 C C . MET A 1 267 ? -13.536 -13.553 -2.752 1.00 92.81 267 MET A C 1
ATOM 2185 O O . MET A 1 267 ? -13.284 -14.541 -2.069 1.00 92.81 267 MET A O 1
ATOM 2189 N N . LYS A 1 268 ? -14.313 -13.597 -3.839 1.00 79.88 268 LYS A N 1
ATOM 2190 C CA . LYS A 1 268 ? -14.769 -14.837 -4.478 1.00 79.88 268 LYS A CA 1
ATOM 2191 C C . LYS A 1 268 ? -13.720 -15.391 -5.433 1.00 79.88 268 LYS A C 1
ATOM 2193 O O . LYS A 1 268 ? -12.988 -14.566 -6.030 1.00 79.88 268 LYS A O 1
#

Foldseek 3Di:
DDQDPVQQKDKDWDPVCVVPVLAATWIWIARPPQRKIKIFHWDDPPADQFQWDKIWGWIWIAGPVVRKIKTKTKIFTADQDDLVLLVVVLVCLQPQPPWDFAPLVPGCQLSVCCRQPNNVLSVQQVVCCVPPVGGPDDDQSNQGQWTWRTWMWIQDPVQQKTKTDDWTQTQDGRRRGRRTTFDWMWIFHDDPQFTKIKTKTDSDPQWIKIWIGGQQETEIEISDPVSLVSQVPPDQVSQWDDDPPTGTHGYHYDDPVVCVVVCVVRVD